Protein AF-A0A7X7BTP6-F1 (afdb_monomer)

Sequence (224 aa):
MTDIVNLGSGKVLVYRELGADALAEHAFNLFLYQGRHALGAKLIYEALRQDPYHVLALRCLADLLEQKGTEIFSAIVLEYARMYATIVEESELDALEEILFISKWSWGFARHASGKTELSMADFADRSQFITDHERYQTFLDEIFTRTESLETGFQAAHRVCGLMAQFVEHKEGIDAASQFEAIFNPQNFVMSDAHEAWLDSYDPVLDELMLKRVADDVSQLKS

Foldseek 3Di:
DDPPPCPPPPDFQFLLNDALVLLLVLLVLCCVPVNQDLSSLLSLLVSCVRPVQPLSSLQSLLSNQLDPPRNLLSLLSLVSNLVSVVVPDPVSNVVSVLVNLVSQVVVPQKDFQVRDPDDDPVSSVDCVRIDGNVVVVVVSNVVQCVLQVDSVLSNQLSSVVSCVSNVQKDFDPPQDPVCVSVCSSPPVRIDGDPVSVVRSRDHDCVSVVSVVVVVVVVVVVVVD

Mean predicted aligned error: 6.01 Å

Structure (mmCIF, N/CA/C/O backbone):
data_AF-A0A7X7BTP6-F1
#
_entry.id   AF-A0A7X7BTP6-F1
#
loop_
_atom_site.group_PDB
_atom_site.id
_atom_site.type_symbol
_atom_site.label_atom_id
_atom_site.label_alt_id
_atom_site.label_comp_id
_atom_site.label_asym_id
_atom_site.label_entity_id
_atom_site.label_seq_id
_atom_site.pdbx_PDB_ins_code
_atom_site.Cartn_x
_atom_site.Cartn_y
_atom_site.Cartn_z
_atom_site.occupancy
_atom_site.B_iso_or_equiv
_atom_site.auth_seq_id
_atom_site.auth_comp_id
_atom_site.auth_asym_id
_atom_site.auth_atom_id
_atom_site.pdbx_PDB_model_num
ATOM 1 N N . MET A 1 1 ? -16.511 -13.298 -17.767 1.00 30.97 1 MET A N 1
ATOM 2 C CA . MET A 1 1 ? -15.915 -14.354 -18.611 1.00 30.97 1 MET A CA 1
ATOM 3 C C . MET A 1 1 ? -14.431 -14.230 -18.382 1.00 30.97 1 MET A C 1
ATOM 5 O O . MET A 1 1 ? -13.844 -13.262 -18.830 1.00 30.97 1 MET A O 1
ATOM 9 N N . THR A 1 2 ? -13.915 -15.089 -17.517 1.00 31.72 2 THR A N 1
ATOM 10 C CA . THR A 1 2 ? -12.555 -15.034 -16.990 1.00 31.72 2 THR A CA 1
ATOM 11 C C . THR A 1 2 ? -11.618 -15.502 -18.090 1.00 31.72 2 THR A C 1
ATOM 13 O O . THR A 1 2 ? -11.727 -16.651 -18.524 1.00 31.72 2 THR A O 1
ATOM 16 N N . ASP A 1 3 ? -10.749 -14.620 -18.572 1.00 30.16 3 ASP A N 1
ATOM 17 C CA . ASP A 1 3 ? -9.634 -15.032 -19.412 1.00 30.16 3 ASP A CA 1
ATOM 18 C C . ASP A 1 3 ? -8.710 -15.878 -18.541 1.00 30.16 3 ASP A C 1
ATOM 20 O O . ASP A 1 3 ? -7.906 -15.392 -17.752 1.00 30.16 3 ASP A O 1
ATOM 24 N N . ILE A 1 4 ? -8.909 -17.191 -18.637 1.00 38.44 4 ILE A N 1
ATOM 25 C CA . ILE A 1 4 ? -7.995 -18.192 -18.116 1.00 38.44 4 ILE A CA 1
ATOM 26 C C . ILE A 1 4 ? -6.646 -17.881 -18.751 1.00 38.44 4 ILE A C 1
ATOM 28 O O . ILE A 1 4 ? -6.486 -18.001 -19.969 1.00 38.44 4 ILE A O 1
ATOM 32 N N . VAL A 1 5 ? -5.706 -17.457 -17.906 1.00 43.84 5 VAL A N 1
ATOM 33 C CA . VAL A 1 5 ? -4.299 -17.239 -18.232 1.00 43.84 5 VAL A CA 1
ATOM 34 C C . VAL A 1 5 ? -3.848 -18.337 -19.188 1.00 43.84 5 VAL A C 1
ATOM 36 O O . VAL A 1 5 ? -3.990 -19.532 -18.918 1.00 43.84 5 VAL A O 1
ATOM 39 N N . ASN A 1 6 ? -3.387 -17.904 -20.357 1.00 42.25 6 ASN A N 1
ATOM 40 C CA . ASN A 1 6 ? -3.065 -18.725 -21.512 1.00 42.25 6 ASN A CA 1
ATOM 41 C C . ASN A 1 6 ? -1.836 -19.613 -21.239 1.00 42.25 6 ASN A C 1
ATOM 43 O O . ASN A 1 6 ? -0.759 -19.402 -21.794 1.00 42.25 6 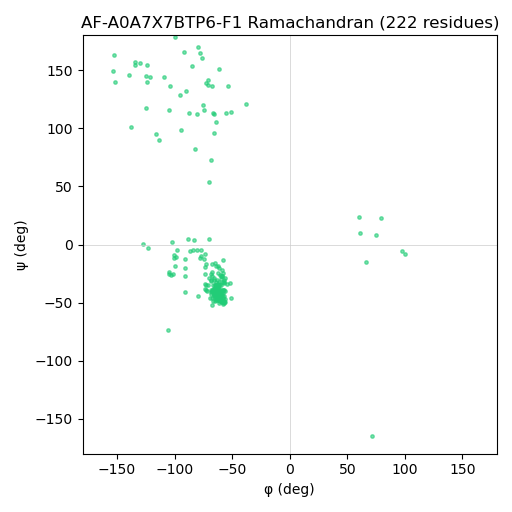ASN A O 1
ATOM 47 N N . LEU A 1 7 ? -2.010 -20.649 -20.416 1.00 43.75 7 LEU A N 1
ATOM 48 C CA . LEU A 1 7 ? -1.007 -21.673 -20.104 1.00 43.75 7 LEU A CA 1
ATOM 49 C C . LEU A 1 7 ? -0.719 -22.610 -21.300 1.00 43.75 7 LEU A C 1
ATOM 51 O O . LEU A 1 7 ? 0.027 -23.576 -21.167 1.00 43.75 7 LEU A O 1
ATOM 55 N N . GLY A 1 8 ? -1.304 -22.352 -22.477 1.00 40.69 8 GLY A N 1
ATOM 56 C CA . GLY A 1 8 ? -1.188 -23.202 -23.664 1.00 40.69 8 GLY A CA 1
ATOM 57 C C . GLY A 1 8 ? -0.188 -22.737 -24.726 1.00 40.69 8 GLY A C 1
ATOM 58 O O . GLY A 1 8 ? 0.056 -23.484 -25.671 1.00 40.69 8 GLY A O 1
ATOM 59 N N . SER A 1 9 ? 0.385 -21.531 -24.622 1.00 43.22 9 SER A N 1
ATOM 60 C CA . SER A 1 9 ? 1.171 -20.952 -25.730 1.00 43.22 9 SER A CA 1
ATOM 61 C C . SER A 1 9 ? 2.693 -21.062 -25.594 1.00 43.22 9 SER A C 1
ATOM 63 O O . SER A 1 9 ? 3.402 -20.791 -26.562 1.00 43.22 9 SER A O 1
ATOM 65 N N . GLY A 1 10 ? 3.223 -21.438 -24.423 1.00 49.28 10 GLY A N 1
ATOM 66 C CA . GLY A 1 10 ? 4.673 -21.435 -24.175 1.00 49.28 10 GLY A CA 1
ATOM 67 C C . GLY A 1 10 ? 5.327 -20.049 -24.300 1.00 49.28 10 GLY A C 1
ATOM 68 O O . GLY A 1 10 ? 6.554 -19.955 -24.305 1.00 49.28 10 GLY A O 1
ATOM 69 N N . LYS A 1 11 ? 4.531 -18.977 -24.419 1.00 52.34 11 LYS A N 1
ATOM 70 C CA . LYS A 1 11 ? 5.014 -17.601 -24.439 1.00 52.34 11 LYS A CA 1
ATOM 71 C C . LYS A 1 11 ? 5.099 -17.104 -22.999 1.00 52.34 11 LYS A C 1
ATOM 73 O O . LYS A 1 11 ? 4.081 -16.955 -22.333 1.00 52.34 11 LYS A O 1
ATOM 78 N N . VAL A 1 12 ? 6.322 -16.857 -22.547 1.00 63.56 12 VAL A N 1
ATOM 79 C CA . VAL A 1 12 ? 6.592 -16.127 -21.308 1.00 63.56 12 VAL A CA 1
ATOM 80 C C . VAL A 1 12 ? 6.107 -14.692 -21.514 1.00 63.56 12 VAL A C 1
ATOM 82 O O . VAL A 1 12 ? 6.646 -13.989 -22.371 1.00 63.56 12 VAL A O 1
ATOM 85 N N . LEU A 1 13 ? 5.059 -14.289 -20.792 1.00 71.56 13 LEU A N 1
ATOM 86 C CA . LEU A 1 13 ? 4.601 -12.902 -20.787 1.00 71.56 13 LEU A CA 1
ATOM 87 C C . LEU A 1 13 ? 5.577 -12.090 -19.936 1.00 71.56 13 LEU A C 1
ATOM 89 O O . LEU A 1 13 ? 5.773 -12.381 -18.759 1.00 71.56 13 LEU A O 1
ATOM 93 N N . VAL A 1 14 ? 6.213 -11.092 -20.543 1.00 88.06 14 VAL A N 1
ATOM 94 C CA . VAL A 1 14 ? 7.028 -10.122 -19.799 1.00 88.06 14 VAL A CA 1
ATOM 95 C C . VAL A 1 14 ? 6.121 -9.133 -19.072 1.00 88.06 14 VAL A C 1
ATOM 97 O O . VAL A 1 14 ? 4.961 -8.958 -19.448 1.00 88.06 14 VAL A O 1
ATOM 100 N N . TYR A 1 15 ? 6.642 -8.448 -18.056 1.00 90.75 15 TYR A N 1
ATOM 101 C CA . TYR A 1 15 ? 5.850 -7.533 -17.224 1.00 90.75 15 TYR A CA 1
ATOM 102 C C . TYR A 1 15 ? 5.101 -6.456 -18.011 1.00 90.75 15 TYR A C 1
ATOM 104 O O . TYR A 1 15 ? 3.978 -6.111 -17.655 1.00 90.75 15 TYR A O 1
ATOM 112 N N . ARG A 1 16 ? 5.678 -5.965 -19.113 1.00 93.75 16 ARG A N 1
ATOM 113 C CA . ARG A 1 16 ? 5.046 -4.988 -20.012 1.00 93.75 16 ARG A CA 1
ATOM 114 C C . ARG A 1 16 ? 3.725 -5.474 -20.615 1.00 93.75 16 ARG A C 1
ATOM 116 O O . ARG A 1 16 ? 2.895 -4.654 -20.992 1.00 93.75 16 ARG A O 1
ATOM 123 N N . GLU A 1 17 ? 3.549 -6.784 -20.761 1.00 90.81 17 GLU A N 1
ATOM 124 C CA . GLU A 1 17 ? 2.355 -7.385 -21.365 1.00 90.81 17 GLU A CA 1
ATOM 125 C C . GLU A 1 17 ? 1.229 -7.615 -20.339 1.00 90.81 17 GLU A C 1
ATOM 127 O O . GLU A 1 17 ? 0.127 -8.001 -20.728 1.00 90.81 17 GLU A O 1
ATOM 132 N N . LEU A 1 18 ? 1.481 -7.369 -19.047 1.00 92.88 18 LEU A N 1
ATOM 133 C CA . LEU A 1 18 ? 0.501 -7.529 -17.975 1.00 92.88 18 LEU A CA 1
ATOM 134 C C . LEU A 1 18 ? -0.280 -6.228 -17.738 1.00 92.88 18 LEU A C 1
ATOM 136 O O . LEU A 1 18 ? 0.301 -5.148 -17.604 1.00 92.88 18 LEU A O 1
ATOM 140 N N . GLY A 1 19 ? -1.607 -6.353 -17.659 1.00 95.12 19 GLY A N 1
ATOM 141 C CA . GLY A 1 19 ? -2.497 -5.272 -17.229 1.00 95.12 19 GLY A CA 1
ATOM 142 C C . GLY A 1 19 ? -2.536 -5.109 -15.705 1.00 95.12 19 GLY A C 1
ATOM 143 O O . GLY A 1 19 ? -2.053 -5.977 -14.972 1.00 95.12 19 GLY A O 1
ATOM 144 N N . ALA A 1 20 ? -3.153 -4.020 -15.236 1.00 95.50 20 ALA A N 1
ATOM 145 C CA . ALA A 1 20 ? -3.284 -3.685 -13.815 1.00 95.50 20 ALA A CA 1
ATOM 146 C C . ALA A 1 20 ? -3.833 -4.844 -12.962 1.00 95.50 20 ALA A C 1
ATOM 148 O O . ALA A 1 20 ? -3.226 -5.169 -11.942 1.00 95.50 20 ALA A O 1
ATOM 149 N N . ASP A 1 21 ? -4.889 -5.521 -13.421 1.00 94.75 21 ASP A N 1
ATOM 150 C CA . ASP A 1 21 ? -5.510 -6.655 -12.725 1.00 94.75 21 ASP A CA 1
ATOM 151 C C . ASP A 1 21 ? -4.515 -7.792 -12.472 1.00 94.75 21 ASP A C 1
ATOM 153 O O . ASP A 1 21 ? -4.332 -8.229 -11.335 1.00 94.75 21 ASP A O 1
ATOM 157 N N . ALA A 1 22 ? -3.810 -8.230 -13.520 1.00 94.06 22 ALA A N 1
ATOM 158 C CA . ALA A 1 22 ? -2.833 -9.312 -13.422 1.00 94.06 22 ALA A CA 1
ATOM 159 C C . ALA A 1 22 ? -1.658 -8.920 -12.514 1.00 94.06 22 ALA A C 1
ATOM 161 O O . ALA A 1 22 ? -1.213 -9.708 -11.681 1.00 94.06 22 ALA A O 1
ATOM 162 N N . LEU A 1 23 ? -1.170 -7.682 -12.631 1.00 96.94 23 LEU A N 1
ATOM 163 C CA . LEU A 1 23 ? -0.103 -7.163 -11.774 1.00 96.94 23 LEU A CA 1
ATOM 164 C C . LEU A 1 23 ? -0.530 -7.125 -10.298 1.00 96.94 23 LEU A C 1
ATOM 166 O O . LEU A 1 23 ? 0.238 -7.540 -9.426 1.00 96.94 23 LEU A O 1
ATOM 170 N N . ALA A 1 24 ? -1.749 -6.665 -10.014 1.00 96.44 24 ALA A N 1
ATOM 171 C CA . ALA A 1 24 ? -2.308 -6.605 -8.669 1.00 96.44 24 ALA A CA 1
ATOM 172 C C . ALA A 1 24 ? -2.515 -8.004 -8.072 1.00 96.44 24 ALA A C 1
ATOM 174 O O . ALA A 1 24 ? -2.164 -8.237 -6.915 1.00 96.44 24 ALA A O 1
ATOM 175 N N . GLU A 1 25 ? -3.025 -8.951 -8.858 1.00 95.06 25 GLU A N 1
ATOM 176 C CA . GLU A 1 25 ? -3.220 -10.338 -8.435 1.00 95.06 25 GLU A CA 1
ATOM 177 C C . GLU A 1 25 ? -1.883 -11.028 -8.127 1.00 95.06 25 GLU A C 1
ATOM 179 O O . GLU A 1 25 ? -1.726 -11.664 -7.079 1.00 95.06 25 GLU A O 1
ATOM 184 N N . HIS A 1 26 ? -0.871 -10.837 -8.976 1.00 95.06 26 HIS A N 1
ATOM 185 C CA . HIS A 1 26 ? 0.478 -11.334 -8.714 1.00 95.06 26 HIS A CA 1
ATOM 186 C C . HIS A 1 26 ? 1.092 -10.717 -7.451 1.00 95.06 26 HIS A C 1
ATOM 188 O O . HIS A 1 26 ? 1.697 -11.437 -6.651 1.00 95.06 26 HIS A O 1
ATOM 194 N N . ALA A 1 27 ? 0.923 -9.408 -7.233 1.00 96.19 27 ALA A N 1
ATOM 195 C CA . ALA A 1 27 ? 1.383 -8.749 -6.012 1.00 96.19 27 ALA A CA 1
ATOM 196 C C . ALA A 1 27 ? 0.697 -9.319 -4.763 1.00 96.19 27 ALA A C 1
ATOM 198 O O . ALA A 1 27 ? 1.361 -9.611 -3.764 1.00 96.19 27 ALA A O 1
ATOM 199 N N . PHE A 1 28 ? -0.617 -9.528 -4.838 1.00 94.88 28 PHE A N 1
ATOM 200 C CA . PHE A 1 28 ? -1.399 -10.107 -3.756 1.00 94.88 28 PHE A CA 1
ATOM 201 C C . PHE A 1 28 ? -0.931 -11.525 -3.414 1.00 94.88 28 PHE A C 1
ATOM 203 O O . PHE A 1 28 ? -0.669 -11.829 -2.250 1.00 94.88 28 PHE A O 1
ATOM 210 N N . ASN A 1 29 ? -0.743 -12.378 -4.422 1.00 94.19 29 ASN A N 1
ATOM 211 C CA . ASN A 1 29 ? -0.284 -13.752 -4.226 1.00 94.19 29 ASN A CA 1
ATOM 212 C C . ASN A 1 29 ? 1.142 -13.822 -3.665 1.00 94.19 29 ASN A C 1
ATOM 214 O O . ASN A 1 29 ? 1.417 -14.650 -2.793 1.00 94.19 29 ASN A O 1
ATOM 218 N N . LEU A 1 30 ? 2.039 -12.926 -4.086 1.00 94.19 30 LEU A N 1
ATOM 219 C CA . LEU A 1 30 ? 3.355 -12.789 -3.457 1.00 94.19 30 LEU A CA 1
ATOM 220 C C . LEU A 1 30 ? 3.233 -12.499 -1.964 1.00 94.19 30 LEU A C 1
ATOM 222 O O . LEU A 1 30 ? 3.859 -13.186 -1.160 1.00 94.19 30 LEU A O 1
ATOM 226 N N . PHE A 1 31 ? 2.409 -11.527 -1.577 1.00 92.62 31 PHE A N 1
ATOM 227 C CA . PHE A 1 31 ? 2.254 -11.171 -0.167 1.00 92.62 31 PHE A CA 1
ATOM 228 C C . PHE A 1 31 ? 1.598 -12.282 0.643 1.00 92.62 31 PHE A C 1
ATOM 230 O O . PHE A 1 31 ? 2.045 -12.568 1.754 1.00 92.62 31 PHE A O 1
ATOM 237 N N . LEU A 1 32 ? 0.605 -12.958 0.068 1.00 91.88 32 LEU A N 1
ATOM 238 C CA . LEU A 1 32 ? -0.078 -14.076 0.703 1.00 91.88 32 LEU A CA 1
ATOM 239 C C . LEU A 1 32 ? 0.877 -15.237 1.018 1.00 91.88 32 LEU A C 1
ATOM 241 O O . LEU A 1 32 ? 0.806 -15.814 2.101 1.00 91.88 32 LEU A O 1
ATOM 245 N N . TYR A 1 33 ? 1.760 -15.594 0.082 1.00 92.62 33 TYR A N 1
ATOM 246 C CA . TYR A 1 33 ? 2.574 -16.809 0.196 1.00 92.62 33 TYR A CA 1
ATOM 247 C C . TYR A 1 33 ? 4.014 -16.584 0.642 1.00 92.62 33 TYR A C 1
ATOM 249 O O . TYR A 1 33 ? 4.630 -17.509 1.172 1.00 92.62 33 TYR A O 1
ATOM 257 N N . GLN A 1 34 ? 4.567 -15.401 0.402 1.00 90.31 34 GLN A N 1
ATOM 258 C CA . GLN A 1 34 ? 5.969 -15.082 0.672 1.00 90.31 34 GLN A CA 1
ATOM 259 C C . GLN A 1 34 ? 6.132 -13.874 1.601 1.00 90.31 34 GLN A C 1
ATOM 261 O O . GLN A 1 34 ? 7.252 -13.552 1.997 1.00 90.31 34 GLN A O 1
ATOM 266 N N . GLY A 1 35 ? 5.033 -13.228 1.998 1.00 87.00 35 GLY A N 1
ATOM 267 C CA . GLY A 1 35 ? 5.073 -11.994 2.771 1.00 87.00 35 GLY A CA 1
ATOM 268 C C . GLY A 1 35 ? 5.550 -10.804 1.936 1.00 87.00 35 GLY A C 1
ATOM 269 O O . GLY A 1 35 ? 5.577 -10.834 0.705 1.00 87.00 35 GLY A O 1
ATOM 270 N N . ARG A 1 36 ? 5.918 -9.713 2.614 1.00 81.50 36 ARG A N 1
ATOM 271 C CA . ARG A 1 36 ? 6.310 -8.466 1.944 1.00 81.50 36 ARG A CA 1
ATOM 272 C C . ARG A 1 36 ? 7.608 -8.668 1.168 1.00 81.50 36 ARG A C 1
ATOM 274 O O . ARG A 1 36 ? 8.667 -8.874 1.754 1.00 81.50 36 ARG A O 1
ATOM 281 N N . HIS A 1 37 ? 7.506 -8.584 -0.153 1.00 83.00 37 HIS A N 1
ATOM 282 C CA . HIS A 1 37 ? 8.584 -8.892 -1.085 1.00 83.00 37 HIS A CA 1
ATOM 283 C C . HIS A 1 37 ? 8.906 -7.681 -1.971 1.00 83.00 37 HIS A C 1
ATOM 285 O O . HIS A 1 37 ? 7.999 -6.965 -2.397 1.00 83.00 37 HIS A O 1
ATOM 291 N N . ALA A 1 38 ? 10.184 -7.470 -2.305 1.00 88.44 38 ALA A N 1
ATOM 292 C CA . ALA A 1 38 ? 10.611 -6.347 -3.151 1.00 88.44 38 ALA A CA 1
ATOM 293 C C . ALA A 1 38 ? 9.959 -6.379 -4.548 1.00 88.44 38 ALA A C 1
ATOM 295 O O . ALA A 1 38 ? 9.600 -5.339 -5.094 1.00 88.44 38 ALA A O 1
ATOM 296 N N . LEU A 1 39 ? 9.740 -7.579 -5.101 1.00 93.38 39 LEU A N 1
ATOM 297 C CA . LEU A 1 39 ? 8.986 -7.758 -6.350 1.00 93.38 39 LEU A CA 1
ATOM 298 C C . LEU A 1 39 ? 7.527 -7.290 -6.226 1.00 93.38 39 LEU A C 1
ATOM 300 O O . LEU A 1 39 ? 6.990 -6.729 -7.174 1.00 93.38 39 LEU A O 1
ATOM 304 N N . GLY A 1 40 ? 6.909 -7.454 -5.052 1.00 95.25 40 GLY A N 1
ATOM 305 C CA . GLY A 1 40 ? 5.554 -6.966 -4.807 1.00 95.25 40 GLY A CA 1
ATOM 306 C C . GLY A 1 40 ? 5.467 -5.447 -4.937 1.00 95.25 40 GLY A C 1
ATOM 307 O O . GLY A 1 40 ? 4.560 -4.956 -5.593 1.00 95.25 40 GLY A O 1
ATOM 308 N N . ALA A 1 41 ? 6.455 -4.697 -4.430 1.00 96.38 41 ALA A N 1
ATOM 309 C CA . ALA A 1 41 ? 6.500 -3.242 -4.613 1.00 96.38 41 ALA A CA 1
ATOM 310 C C . ALA A 1 41 ? 6.550 -2.838 -6.098 1.00 96.38 41 ALA A C 1
ATOM 312 O O . ALA A 1 41 ? 5.864 -1.905 -6.503 1.00 96.38 41 ALA A O 1
ATOM 313 N N . LYS A 1 42 ? 7.308 -3.567 -6.928 1.00 97.69 42 LYS A N 1
ATOM 314 C CA . LYS A 1 42 ? 7.386 -3.320 -8.378 1.00 97.69 42 LYS A CA 1
ATOM 315 C C . LYS A 1 42 ? 6.043 -3.537 -9.075 1.00 97.69 42 LYS A C 1
ATOM 317 O O . LYS A 1 42 ? 5.600 -2.681 -9.835 1.00 97.69 42 LYS A O 1
ATOM 322 N N . LEU A 1 43 ? 5.389 -4.657 -8.772 1.00 97.94 43 LEU A N 1
ATOM 323 C CA . LEU A 1 43 ? 4.078 -5.011 -9.319 1.00 97.94 43 LEU A CA 1
ATOM 324 C C . LEU A 1 43 ? 2.992 -4.016 -8.892 1.00 97.94 43 LEU A C 1
ATOM 326 O O . LEU A 1 43 ? 2.245 -3.538 -9.736 1.00 97.94 43 LEU A O 1
ATOM 330 N N . ILE A 1 44 ? 2.950 -3.656 -7.604 1.00 98.38 44 ILE A N 1
ATOM 331 C CA . ILE A 1 44 ? 2.014 -2.663 -7.052 1.00 98.38 44 ILE A CA 1
ATOM 332 C C . ILE A 1 44 ? 2.213 -1.305 -7.723 1.00 98.38 44 ILE A C 1
ATOM 334 O O . ILE A 1 44 ? 1.241 -0.679 -8.146 1.00 98.38 44 ILE A O 1
ATOM 338 N N . TYR A 1 45 ? 3.466 -0.847 -7.825 1.00 98.31 45 TYR A N 1
ATOM 339 C CA . TYR A 1 45 ? 3.778 0.436 -8.443 1.00 98.31 45 TYR A CA 1
ATOM 340 C C . TYR A 1 45 ? 3.270 0.490 -9.883 1.00 98.31 45 TYR A C 1
ATOM 342 O O . TYR A 1 45 ? 2.604 1.456 -10.253 1.00 98.31 45 TYR A O 1
ATOM 350 N N . GLU A 1 46 ? 3.564 -0.543 -10.676 1.00 98.25 46 GLU A N 1
ATOM 351 C CA . GLU A 1 46 ? 3.169 -0.597 -12.081 1.00 98.25 46 GLU A CA 1
ATOM 352 C C . GLU A 1 46 ? 1.651 -0.743 -12.248 1.00 98.25 46 GLU A C 1
ATOM 354 O O . GLU A 1 46 ? 1.075 -0.031 -13.068 1.00 98.25 46 GLU A O 1
ATOM 359 N N . ALA A 1 47 ? 0.985 -1.566 -11.429 1.00 98.31 47 ALA A N 1
ATOM 360 C CA . ALA A 1 47 ? -0.473 -1.694 -11.438 1.00 98.31 47 ALA A CA 1
ATOM 361 C C . ALA A 1 47 ? -1.155 -0.337 -11.211 1.00 98.31 47 ALA A C 1
ATOM 363 O O . ALA A 1 47 ? -1.986 0.082 -12.011 1.00 98.31 47 ALA A O 1
ATOM 364 N N . LEU A 1 48 ? -0.730 0.397 -10.177 1.00 98.31 48 LEU A N 1
ATOM 365 C CA . LEU A 1 48 ? -1.291 1.707 -9.826 1.00 98.31 48 LEU A CA 1
ATOM 366 C C . LEU A 1 48 ? -0.872 2.834 -10.778 1.00 98.31 48 LEU A C 1
ATOM 368 O O . LEU A 1 48 ? -1.520 3.877 -10.831 1.00 98.31 48 LEU A O 1
ATOM 372 N N . ARG A 1 49 ? 0.208 2.644 -11.545 1.00 97.31 49 ARG A N 1
ATOM 373 C CA . ARG A 1 49 ? 0.581 3.549 -12.640 1.00 97.31 49 ARG A CA 1
ATOM 374 C C . ARG A 1 49 ? -0.358 3.382 -13.839 1.00 97.31 49 ARG A C 1
ATOM 376 O O . ARG A 1 49 ? -0.611 4.362 -14.536 1.00 97.31 49 ARG A O 1
ATOM 383 N N . GLN A 1 50 ? -0.831 2.160 -14.094 1.00 97.44 50 GLN A N 1
ATOM 384 C CA . GLN A 1 50 ? -1.781 1.851 -15.166 1.00 97.44 50 GLN A CA 1
ATOM 385 C C . GLN A 1 50 ? -3.222 2.203 -14.778 1.00 97.44 50 GLN A C 1
ATOM 387 O O . GLN A 1 50 ? -3.929 2.815 -15.576 1.00 97.44 50 GLN A O 1
ATOM 392 N N . ASP A 1 51 ? -3.628 1.861 -13.556 1.00 96.31 51 ASP A N 1
ATOM 393 C CA . ASP A 1 51 ? -4.930 2.197 -12.983 1.00 96.31 51 ASP A CA 1
ATOM 394 C C . ASP A 1 51 ? -4.782 2.648 -11.514 1.00 96.31 51 ASP A C 1
ATOM 396 O O . ASP A 1 51 ? -4.661 1.815 -10.610 1.00 96.31 51 ASP A O 1
ATOM 400 N N . PRO A 1 52 ? -4.817 3.967 -11.249 1.00 95.75 52 PRO A N 1
ATOM 401 C CA . PRO A 1 52 ? -4.699 4.522 -9.900 1.00 95.75 52 PRO A CA 1
ATOM 402 C C . PRO A 1 52 ? -5.813 4.106 -8.936 1.00 95.75 52 PRO A C 1
ATOM 404 O O . PRO A 1 52 ? -5.644 4.246 -7.726 1.00 95.75 52 PRO A O 1
ATOM 407 N N . TYR A 1 53 ? -6.945 3.620 -9.448 1.00 93.19 53 TYR A N 1
ATOM 408 C CA . TYR A 1 53 ? -8.126 3.281 -8.656 1.00 93.19 53 TYR A CA 1
ATOM 409 C C . TYR A 1 53 ? -8.267 1.775 -8.415 1.00 93.19 53 TYR A C 1
ATOM 411 O O . TYR A 1 53 ? -9.227 1.349 -7.774 1.00 93.19 53 TYR A O 1
ATOM 419 N N . HIS A 1 54 ? -7.311 0.968 -8.888 1.00 93.31 54 HIS A N 1
ATOM 420 C CA . HIS A 1 54 ? -7.387 -0.484 -8.813 1.00 93.31 54 HIS A CA 1
ATOM 421 C C . HIS A 1 54 ? -7.386 -0.981 -7.355 1.00 93.31 54 HIS A C 1
ATOM 423 O O . HIS A 1 54 ? -6.347 -1.022 -6.684 1.00 93.31 54 HIS A O 1
ATOM 429 N N . VAL A 1 55 ? -8.552 -1.413 -6.864 1.00 92.69 55 VAL A N 1
ATOM 430 C CA . VAL A 1 55 ? -8.818 -1.681 -5.439 1.00 92.69 55 VAL A CA 1
ATOM 431 C C . VAL A 1 55 ? -7.844 -2.689 -4.827 1.00 92.69 55 VAL A C 1
ATOM 433 O O . VAL A 1 55 ? -7.266 -2.427 -3.769 1.00 92.69 55 VAL A O 1
ATOM 436 N N . LEU A 1 56 ? -7.583 -3.814 -5.500 1.00 93.19 56 LEU A N 1
ATOM 437 C CA . LEU A 1 56 ? -6.644 -4.820 -4.990 1.00 93.19 56 LEU A CA 1
ATOM 438 C C . LEU A 1 56 ? -5.206 -4.287 -4.909 1.00 93.19 56 LEU A C 1
ATOM 440 O O . LEU A 1 56 ? -4.478 -4.615 -3.975 1.00 93.19 56 LEU A O 1
ATOM 444 N N . ALA A 1 57 ? -4.801 -3.428 -5.847 1.00 96.56 57 ALA A N 1
ATOM 445 C CA . ALA A 1 57 ? -3.452 -2.870 -5.862 1.00 96.56 57 ALA A CA 1
ATOM 446 C C . ALA A 1 57 ? -3.292 -1.820 -4.755 1.00 96.56 57 ALA A C 1
ATOM 448 O O . ALA A 1 57 ? -2.260 -1.789 -4.086 1.00 96.56 57 ALA A O 1
ATOM 449 N N . LEU A 1 58 ? -4.335 -1.018 -4.506 1.00 96.81 58 LEU A N 1
ATOM 450 C CA . LEU A 1 58 ? -4.396 -0.090 -3.376 1.00 96.81 58 LEU A CA 1
ATOM 451 C C . LEU A 1 58 ? -4.340 -0.836 -2.041 1.00 96.81 58 LEU A C 1
ATOM 453 O O . LEU A 1 58 ? -3.560 -0.470 -1.164 1.00 96.81 58 LEU A O 1
ATOM 457 N N . ARG A 1 59 ? -5.087 -1.934 -1.902 1.00 94.88 59 ARG A N 1
ATOM 458 C CA . ARG A 1 59 ? -4.985 -2.813 -0.733 1.00 94.88 59 ARG A CA 1
ATOM 459 C C . ARG A 1 59 ? -3.556 -3.326 -0.541 1.00 94.88 59 ARG A C 1
ATOM 461 O O . ARG A 1 59 ? -3.008 -3.199 0.549 1.00 94.88 59 ARG A O 1
ATOM 468 N N . CYS A 1 60 ? -2.931 -3.869 -1.586 1.00 96.44 60 CYS A N 1
ATOM 469 C CA . CYS A 1 60 ? -1.552 -4.349 -1.500 1.00 96.44 60 CYS A CA 1
ATOM 470 C C . CYS A 1 60 ? -0.563 -3.222 -1.165 1.00 96.44 60 CYS A C 1
ATOM 472 O O . CYS A 1 60 ? 0.393 -3.445 -0.424 1.00 96.44 60 CYS A O 1
ATOM 474 N N . LEU A 1 61 ? -0.781 -2.005 -1.669 1.00 97.69 61 LEU A N 1
ATOM 475 C CA . LEU A 1 61 ? 0.027 -0.843 -1.308 1.00 97.69 61 LEU A CA 1
ATOM 476 C C . LEU A 1 61 ? -0.103 -0.510 0.186 1.00 97.69 61 LEU A C 1
ATOM 478 O O . LEU A 1 61 ? 0.914 -0.273 0.837 1.00 97.69 61 LEU A O 1
ATOM 482 N N . ALA A 1 62 ? -1.317 -0.535 0.739 1.00 96.75 62 ALA A N 1
ATOM 483 C CA . ALA A 1 62 ? -1.528 -0.359 2.174 1.00 96.75 62 ALA A CA 1
ATOM 484 C C . ALA A 1 62 ? -0.781 -1.433 2.984 1.00 96.75 62 ALA A C 1
ATOM 486 O O . ALA A 1 62 ? 0.038 -1.099 3.841 1.00 96.75 62 ALA A O 1
ATOM 487 N N . ASP A 1 63 ? -0.938 -2.711 2.619 1.00 95.12 63 ASP A N 1
ATOM 488 C CA . ASP A 1 63 ? -0.236 -3.829 3.263 1.00 95.12 63 ASP A CA 1
ATOM 489 C C . ASP A 1 63 ? 1.295 -3.673 3.196 1.00 95.12 63 ASP A C 1
ATOM 491 O O . ASP A 1 63 ? 2.003 -3.964 4.164 1.00 95.12 63 ASP A O 1
ATOM 495 N N . LEU A 1 64 ? 1.844 -3.187 2.076 1.00 95.44 64 LEU A N 1
ATOM 496 C CA . LEU A 1 64 ? 3.278 -2.921 1.931 1.00 95.44 64 LEU A CA 1
ATOM 497 C C . LEU A 1 64 ? 3.748 -1.859 2.939 1.00 95.44 64 LEU A C 1
ATOM 499 O O . LEU A 1 64 ? 4.775 -2.061 3.602 1.00 95.44 64 LEU A O 1
ATOM 503 N N . LEU A 1 65 ? 2.976 -0.776 3.070 1.00 95.56 65 LEU A N 1
ATOM 504 C CA . LEU A 1 65 ? 3.266 0.421 3.867 1.00 95.56 65 LEU A CA 1
ATOM 505 C C . LEU A 1 65 ? 2.899 0.298 5.351 1.00 95.56 65 LEU A C 1
ATOM 507 O O . LEU A 1 65 ? 3.225 1.188 6.132 1.00 95.56 65 LEU A O 1
ATOM 511 N N . GLU A 1 66 ? 2.275 -0.801 5.765 1.00 91.94 66 GLU A N 1
ATOM 512 C CA . GLU A 1 66 ? 1.912 -1.118 7.151 1.00 91.94 66 GLU A CA 1
ATOM 513 C C . GLU A 1 66 ? 3.163 -1.429 8.017 1.00 91.94 66 GLU A C 1
ATOM 515 O O . GLU A 1 66 ? 3.322 -2.539 8.527 1.00 91.94 66 GLU A O 1
ATOM 520 N N . GLN A 1 67 ? 4.154 -0.536 8.061 1.00 86.50 67 GLN A N 1
ATOM 521 C CA . GLN A 1 67 ? 5.425 -0.673 8.789 1.00 86.50 67 GLN A CA 1
ATOM 522 C C . GLN A 1 67 ? 5.740 0.606 9.540 1.00 86.50 67 GLN A C 1
ATOM 524 O O . GLN A 1 67 ? 5.350 1.689 9.110 1.00 86.50 67 GLN A O 1
ATOM 529 N N . LYS A 1 68 ? 6.559 0.469 10.586 1.00 83.31 68 LYS A N 1
ATOM 530 C CA . LYS A 1 68 ? 7.056 1.593 11.376 1.00 83.31 68 LYS A CA 1
ATOM 531 C C . LYS A 1 68 ? 7.673 2.687 10.511 1.00 83.31 68 LYS A C 1
ATOM 533 O O . LYS A 1 68 ? 8.741 2.496 9.938 1.00 83.31 68 LYS A O 1
ATOM 538 N N . GLY A 1 69 ? 7.030 3.851 10.508 1.00 85.56 69 GLY A N 1
ATOM 539 C CA . GLY A 1 69 ? 7.447 5.045 9.777 1.00 85.56 69 GLY A CA 1
ATOM 540 C C . GLY A 1 69 ? 6.694 5.278 8.466 1.00 85.56 69 GLY A C 1
ATOM 541 O O . GLY A 1 69 ? 6.847 6.347 7.883 1.00 85.56 69 GLY A O 1
ATOM 542 N N . THR A 1 70 ? 5.872 4.329 8.011 1.00 91.62 70 THR A N 1
ATOM 543 C CA . THR A 1 70 ? 5.049 4.465 6.798 1.00 91.62 70 THR A CA 1
ATOM 544 C C . THR A 1 70 ? 3.569 4.162 7.028 1.00 91.62 70 THR A C 1
ATOM 546 O O . THR A 1 70 ? 2.789 4.290 6.085 1.00 91.62 70 THR A O 1
ATOM 549 N N . GLU A 1 71 ? 3.147 3.828 8.254 1.00 93.75 71 GLU A N 1
ATOM 550 C CA . GLU A 1 71 ? 1.754 3.457 8.560 1.00 93.75 71 GLU A CA 1
ATOM 551 C C . GLU A 1 71 ? 0.759 4.550 8.168 1.00 93.75 71 GLU A C 1
ATOM 553 O O . GLU A 1 71 ? -0.357 4.272 7.741 1.00 93.75 71 GLU A O 1
ATOM 558 N N . ILE A 1 72 ? 1.182 5.811 8.249 1.00 95.06 72 ILE A N 1
ATOM 559 C CA . ILE A 1 72 ? 0.349 6.943 7.855 1.00 95.06 72 ILE A CA 1
ATOM 560 C C . ILE A 1 72 ? 0.015 6.926 6.360 1.00 95.06 72 ILE A C 1
ATOM 562 O O . ILE A 1 72 ? -1.101 7.258 5.969 1.00 95.06 72 ILE A O 1
ATOM 566 N N . PHE A 1 73 ? 0.941 6.464 5.517 1.00 96.81 73 PHE A N 1
ATOM 567 C CA . PHE A 1 73 ? 0.679 6.280 4.096 1.00 96.81 73 PHE A CA 1
ATOM 568 C C . PHE A 1 73 ? -0.216 5.061 3.847 1.00 96.81 73 PHE A C 1
ATOM 570 O O . PHE A 1 73 ? -1.062 5.133 2.962 1.00 96.81 73 PHE A O 1
ATOM 577 N N . SER A 1 74 ? -0.102 3.988 4.646 1.00 97.00 74 SER A N 1
ATOM 578 C CA . SER A 1 74 ? -1.071 2.875 4.618 1.00 97.00 74 SER A CA 1
ATOM 579 C C . SER A 1 74 ? -2.491 3.383 4.894 1.00 97.00 74 SER A C 1
ATOM 581 O O . SER A 1 74 ? -3.404 3.150 4.102 1.00 97.00 74 SER A O 1
ATOM 583 N N . ALA A 1 75 ? -2.664 4.190 5.948 1.00 96.88 75 ALA A N 1
ATOM 584 C CA . ALA A 1 75 ? -3.948 4.789 6.303 1.00 96.88 75 ALA A CA 1
ATOM 585 C C . ALA A 1 75 ? -4.530 5.648 5.168 1.00 96.88 75 ALA A C 1
ATOM 587 O O . ALA A 1 75 ? -5.693 5.486 4.805 1.00 96.88 75 ALA A O 1
ATOM 588 N N . ILE A 1 76 ? -3.710 6.519 4.573 1.00 97.25 76 ILE A N 1
ATOM 589 C CA . ILE A 1 76 ? -4.096 7.362 3.434 1.00 97.25 76 ILE A CA 1
ATOM 590 C C . ILE A 1 76 ? -4.539 6.518 2.235 1.00 97.25 76 ILE A C 1
ATOM 592 O O . ILE A 1 76 ? -5.548 6.827 1.609 1.00 97.25 76 ILE A O 1
ATOM 596 N N . VAL A 1 77 ? -3.821 5.439 1.924 1.00 97.62 77 VAL A N 1
ATOM 597 C CA . VAL A 1 77 ? -4.155 4.554 0.801 1.00 97.62 77 VAL A CA 1
ATOM 598 C C . VAL A 1 77 ? -5.465 3.808 1.049 1.00 97.62 77 VAL A C 1
ATOM 600 O O . VAL A 1 77 ? -6.273 3.707 0.131 1.00 97.62 77 VAL A O 1
ATOM 603 N N . LEU A 1 78 ? -5.721 3.335 2.273 1.00 96.62 78 LEU A N 1
ATOM 604 C CA . LEU A 1 78 ? -6.987 2.680 2.620 1.00 96.62 78 LEU A CA 1
ATOM 605 C C . LEU A 1 78 ? -8.172 3.647 2.553 1.00 96.62 78 LEU A C 1
ATOM 607 O O . LEU A 1 78 ? -9.213 3.294 2.002 1.00 96.62 78 LEU A O 1
ATOM 611 N N . GLU A 1 79 ? -8.026 4.872 3.063 1.00 95.62 79 GLU A N 1
ATOM 612 C CA . GLU A 1 79 ? -9.083 5.885 2.955 1.00 95.62 79 GLU A CA 1
ATOM 613 C C . GLU A 1 79 ? -9.308 6.293 1.486 1.00 95.62 79 GLU A C 1
ATOM 615 O O . GLU A 1 79 ? -10.455 6.442 1.057 1.00 95.62 79 GLU A O 1
ATOM 620 N N . TYR A 1 80 ? -8.241 6.398 0.681 1.00 95.06 80 TYR A N 1
ATOM 621 C CA . TYR A 1 80 ? -8.338 6.640 -0.764 1.00 95.06 80 TYR A CA 1
ATOM 622 C C . TYR A 1 80 ? -9.091 5.503 -1.460 1.00 95.06 80 TYR A C 1
ATOM 624 O O . TYR A 1 80 ? -10.072 5.757 -2.154 1.00 95.06 80 TYR A O 1
ATOM 632 N N . ALA A 1 81 ? -8.705 4.249 -1.214 1.00 93.44 81 ALA A N 1
ATOM 633 C CA . ALA A 1 81 ? -9.356 3.073 -1.785 1.00 93.44 81 ALA A CA 1
ATOM 634 C C . ALA A 1 81 ? -10.847 3.015 -1.444 1.00 93.44 81 ALA A C 1
ATOM 636 O O . ALA A 1 81 ? -11.666 2.796 -2.331 1.00 93.44 81 ALA A O 1
ATOM 637 N N . ARG A 1 82 ? -11.219 3.281 -0.186 1.00 91.06 82 ARG A N 1
ATOM 638 C CA . ARG A 1 82 ? -12.624 3.305 0.247 1.00 91.06 82 ARG A CA 1
ATOM 639 C C . ARG A 1 82 ? -13.438 4.360 -0.484 1.00 91.06 82 ARG A C 1
ATOM 641 O O . ARG A 1 82 ? -14.566 4.079 -0.875 1.00 91.06 82 ARG A O 1
ATOM 648 N N . MET A 1 83 ? -12.876 5.551 -0.700 1.00 87.81 83 MET A N 1
ATOM 649 C CA . MET A 1 83 ? -13.566 6.615 -1.429 1.00 87.81 83 MET A CA 1
ATOM 650 C C . MET A 1 83 ? -13.979 6.159 -2.837 1.00 87.81 83 MET A C 1
ATOM 652 O O . MET A 1 83 ? -15.091 6.465 -3.258 1.00 87.81 83 MET A O 1
ATOM 656 N N . TYR A 1 84 ? -13.140 5.383 -3.530 1.00 77.94 84 TYR A N 1
ATOM 657 C CA . TYR A 1 84 ? -13.422 4.902 -4.890 1.00 77.94 84 TYR A CA 1
ATOM 658 C C . TYR A 1 84 ? -14.131 3.547 -4.946 1.00 77.94 84 TYR A C 1
ATOM 660 O O . TYR A 1 84 ? -14.907 3.324 -5.870 1.00 77.94 84 TYR A O 1
ATOM 668 N N . ALA A 1 85 ? -13.962 2.676 -3.948 1.00 73.50 85 ALA A N 1
ATOM 669 C CA . ALA A 1 85 ? -14.678 1.401 -3.863 1.00 73.50 85 ALA A CA 1
ATOM 670 C C . ALA A 1 85 ? -16.202 1.594 -3.807 1.00 73.50 85 ALA A C 1
ATOM 672 O O . ALA A 1 85 ? -16.946 0.766 -4.322 1.00 73.50 85 ALA A O 1
ATOM 673 N N . THR A 1 86 ? -16.674 2.739 -3.291 1.00 61.53 86 THR A N 1
ATOM 674 C CA . THR A 1 86 ? -18.098 3.131 -3.347 1.00 61.53 86 THR A CA 1
ATOM 675 C C . THR A 1 86 ? -18.673 3.226 -4.770 1.00 61.53 86 THR A C 1
ATOM 677 O O . THR A 1 86 ? -19.890 3.302 -4.930 1.00 61.53 86 THR A O 1
ATOM 680 N N . ILE A 1 87 ? -17.820 3.220 -5.800 1.00 67.25 87 ILE A N 1
ATOM 681 C CA . ILE A 1 87 ? -18.186 3.298 -7.219 1.00 67.25 87 ILE A CA 1
ATOM 682 C C . ILE A 1 87 ? -18.180 1.904 -7.883 1.00 67.25 87 ILE A C 1
ATOM 684 O O . ILE A 1 87 ? -18.796 1.744 -8.936 1.00 67.25 87 ILE A O 1
ATOM 688 N N . VAL A 1 88 ? -17.520 0.902 -7.285 1.00 62.31 88 VAL A N 1
ATOM 689 C CA . VAL A 1 88 ? -17.191 -0.383 -7.932 1.00 62.31 88 VAL A CA 1
ATOM 690 C C . VAL A 1 88 ? -18.091 -1.513 -7.420 1.00 62.31 88 VAL A C 1
ATOM 692 O O . VAL A 1 88 ? -19.013 -1.902 -8.135 1.00 62.31 88 VAL A O 1
ATOM 695 N N . GLU A 1 89 ? -17.895 -2.000 -6.186 1.00 75.69 89 GLU A N 1
ATOM 696 C CA . GLU A 1 89 ? -18.670 -3.110 -5.601 1.00 75.69 89 GLU A CA 1
ATOM 697 C C . GLU A 1 89 ? -18.760 -3.033 -4.058 1.00 75.69 89 GLU A C 1
ATOM 699 O O . GLU A 1 89 ? -17.781 -2.749 -3.367 1.00 75.69 89 GLU A O 1
ATOM 704 N N . GLU A 1 90 ? -19.934 -3.344 -3.488 1.00 79.50 90 GLU A N 1
ATOM 705 C CA . GLU A 1 90 ? -20.192 -3.289 -2.032 1.00 79.50 90 GLU A CA 1
ATOM 706 C C . GLU A 1 90 ? -19.306 -4.263 -1.233 1.00 79.50 90 GLU A C 1
ATOM 708 O O . GLU A 1 90 ? -18.770 -3.905 -0.187 1.00 79.50 90 GLU A O 1
ATOM 713 N N . SER A 1 91 ? -19.060 -5.467 -1.759 1.00 83.25 91 SER A N 1
ATOM 714 C CA . SER A 1 91 ? -18.206 -6.465 -1.101 1.00 83.25 91 SER A CA 1
ATOM 715 C C . SER A 1 91 ? -16.739 -6.045 -0.995 1.00 83.25 91 SER A C 1
ATOM 717 O O . SER A 1 91 ? -16.049 -6.440 -0.054 1.00 83.25 91 SER A O 1
ATOM 719 N N . GLU A 1 92 ? -16.242 -5.253 -1.947 1.00 82.62 92 GLU A N 1
ATOM 720 C CA . GLU A 1 92 ? -14.883 -4.712 -1.887 1.00 82.62 92 GLU A CA 1
ATOM 721 C C . GLU A 1 92 ? -14.775 -3.612 -0.831 1.00 82.62 92 GLU A C 1
ATOM 723 O O . GLU A 1 92 ? -13.791 -3.554 -0.089 1.00 82.62 92 GLU A O 1
ATOM 728 N N . LEU A 1 93 ? -15.811 -2.774 -0.722 1.00 85.19 93 LEU A N 1
ATOM 729 C CA . LEU A 1 93 ? -15.898 -1.759 0.320 1.00 85.19 93 LEU A CA 1
ATOM 730 C C . LEU A 1 93 ? -15.897 -2.399 1.714 1.00 85.19 93 LEU A C 1
ATOM 732 O O . LEU A 1 93 ? -15.093 -1.997 2.555 1.00 85.19 93 LEU A O 1
ATOM 736 N N . ASP A 1 94 ? -16.713 -3.431 1.940 1.00 87.69 94 ASP A N 1
ATOM 737 C CA . ASP A 1 94 ? -16.770 -4.155 3.218 1.00 87.69 94 ASP A CA 1
ATOM 738 C C . ASP A 1 94 ? -15.406 -4.739 3.616 1.00 87.69 94 ASP A C 1
ATOM 740 O O . ASP A 1 94 ? -14.985 -4.647 4.777 1.00 87.69 94 ASP A O 1
ATOM 744 N N . ALA A 1 95 ? -14.684 -5.311 2.647 1.00 88.06 95 ALA A N 1
ATOM 745 C CA . ALA A 1 95 ? -13.349 -5.858 2.864 1.00 88.06 95 ALA A CA 1
ATOM 746 C C . ALA A 1 95 ? -12.327 -4.765 3.223 1.00 88.06 95 ALA A C 1
ATOM 748 O O . ALA A 1 95 ? -11.529 -4.946 4.144 1.00 88.06 95 ALA A O 1
ATOM 749 N N . LEU A 1 96 ? -12.357 -3.617 2.539 1.00 91.19 96 LEU A N 1
ATOM 750 C CA . LEU A 1 96 ? -11.496 -2.475 2.861 1.00 91.19 96 LEU A CA 1
ATOM 751 C C . LEU A 1 96 ? -11.815 -1.882 4.236 1.00 91.19 96 LEU A C 1
ATOM 753 O O . LEU A 1 96 ? -10.903 -1.476 4.957 1.00 91.19 96 LEU A O 1
ATOM 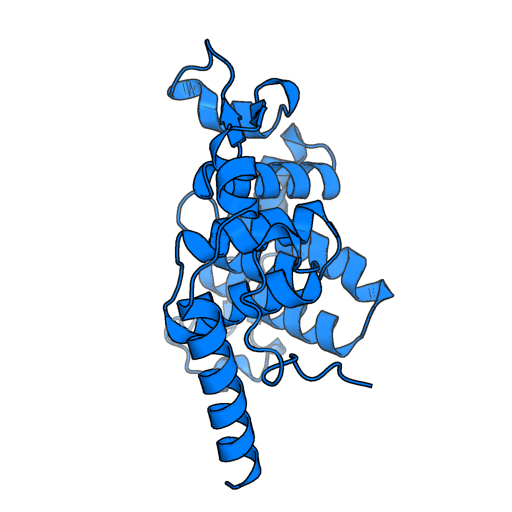757 N N . GLU A 1 97 ? -13.090 -1.842 4.622 1.00 91.19 97 GLU A N 1
ATOM 758 C CA . GLU A 1 97 ? -13.503 -1.389 5.948 1.00 91.19 97 GLU A CA 1
ATOM 75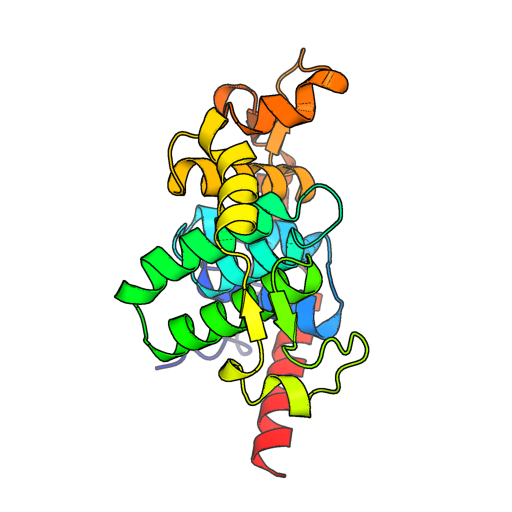9 C C . GLU A 1 97 ? -13.027 -2.320 7.059 1.00 91.19 97 GLU A C 1
ATOM 761 O O . GLU A 1 97 ? -12.594 -1.835 8.105 1.00 91.19 97 GLU A O 1
ATOM 766 N N . GLU A 1 98 ? -13.064 -3.636 6.835 1.00 91.88 98 GLU A N 1
ATOM 767 C CA . GLU A 1 98 ? -12.489 -4.614 7.765 1.00 91.88 98 GLU A CA 1
ATOM 768 C C . GLU A 1 98 ? -10.985 -4.386 7.936 1.00 91.88 98 GLU A C 1
ATOM 770 O O . GLU A 1 98 ? -10.503 -4.270 9.062 1.00 91.88 98 GLU A O 1
ATOM 775 N N . ILE A 1 99 ? -10.248 -4.247 6.831 1.00 93.19 99 ILE A N 1
ATOM 776 C CA . ILE A 1 99 ? -8.796 -4.021 6.866 1.00 93.19 99 ILE A CA 1
ATOM 777 C C . ILE A 1 99 ? -8.474 -2.728 7.614 1.00 93.19 99 ILE A C 1
ATOM 779 O O . ILE A 1 99 ? -7.665 -2.731 8.539 1.00 93.19 99 ILE A O 1
ATOM 783 N N . LEU A 1 100 ? -9.153 -1.632 7.278 1.00 94.12 100 LEU A N 1
ATOM 784 C CA . LEU A 1 100 ? -8.948 -0.344 7.932 1.00 94.12 100 LEU A CA 1
ATOM 785 C C . LEU A 1 100 ? -9.280 -0.385 9.427 1.00 94.12 100 LEU A C 1
ATOM 787 O O . LEU A 1 100 ? -8.604 0.263 10.228 1.00 94.12 100 LEU A O 1
ATOM 791 N N . PHE A 1 101 ? -10.311 -1.131 9.821 1.00 94.56 101 PHE A N 1
ATOM 792 C CA . PHE A 1 101 ? -10.636 -1.345 11.226 1.00 94.56 101 PHE A CA 1
ATOM 793 C C . PHE A 1 101 ? -9.519 -2.105 11.955 1.00 94.56 101 PHE A C 1
ATOM 795 O O . PHE A 1 101 ? -9.069 -1.653 13.013 1.00 94.56 101 PHE A O 1
ATOM 802 N N . ILE A 1 102 ? -9.022 -3.202 11.376 1.00 92.81 102 ILE A N 1
ATOM 803 C CA . ILE A 1 102 ? -7.910 -3.981 11.938 1.00 92.81 102 ILE A CA 1
ATOM 804 C C . ILE A 1 102 ? -6.649 -3.115 12.060 1.00 92.81 102 ILE A C 1
ATOM 806 O O . ILE A 1 102 ? -6.003 -3.139 13.109 1.00 92.81 102 ILE A O 1
ATOM 810 N N . SER A 1 103 ? -6.328 -2.298 11.053 1.00 94.44 103 SER A N 1
ATOM 811 C CA . SER A 1 103 ? -5.207 -1.350 11.110 1.00 94.44 103 SER A CA 1
ATOM 812 C C . SER A 1 103 ? -5.407 -0.287 12.195 1.00 94.44 103 SER A C 1
ATOM 814 O O . SER A 1 103 ? -4.517 -0.036 13.003 1.00 94.44 103 SER A O 1
ATOM 816 N N . LYS A 1 104 ? -6.607 0.297 12.323 1.00 94.38 104 LYS A N 1
ATOM 817 C CA . LYS A 1 104 ? -6.916 1.242 13.416 1.00 94.38 104 LYS A CA 1
ATOM 818 C C . LYS A 1 104 ? -6.719 0.603 14.788 1.00 94.38 104 LYS A C 1
ATOM 820 O O . LYS A 1 104 ? -6.213 1.260 15.698 1.00 94.38 104 LYS A O 1
ATOM 825 N N . TRP A 1 105 ? -7.088 -0.663 14.950 1.00 93.25 105 TRP A N 1
ATOM 826 C CA . TRP A 1 105 ? -6.816 -1.406 16.176 1.00 93.25 105 TRP A CA 1
ATOM 827 C C . TRP A 1 105 ? -5.314 -1.636 16.391 1.00 93.25 105 TRP A C 1
ATOM 829 O O . TRP A 1 105 ? -4.809 -1.318 17.470 1.00 93.25 105 TRP A O 1
ATOM 839 N N . SER A 1 106 ? -4.586 -2.109 15.375 1.00 91.25 106 SER A N 1
ATOM 840 C CA . SER A 1 106 ? -3.151 -2.413 15.474 1.00 91.25 106 SER A CA 1
ATOM 841 C C . SER A 1 106 ? -2.311 -1.169 15.799 1.00 91.25 106 SER A C 1
ATOM 843 O O . SER A 1 106 ? -1.371 -1.240 16.592 1.00 91.25 106 SER A O 1
ATOM 845 N N . TRP A 1 107 ? -2.697 -0.006 15.270 1.00 92.75 107 TRP A N 1
ATOM 846 C CA . TRP A 1 107 ? -2.066 1.290 15.536 1.00 92.75 107 TRP A CA 1
ATOM 847 C C . TRP A 1 107 ? -2.507 1.933 16.862 1.00 92.75 107 TRP A C 1
ATOM 849 O O . TRP A 1 107 ? -1.981 2.973 17.267 1.00 92.75 107 TRP A O 1
ATOM 859 N N . GLY A 1 108 ? -3.465 1.327 17.570 1.00 92.75 108 GLY A N 1
ATOM 860 C CA . GLY A 1 108 ? -3.946 1.800 18.868 1.00 92.75 108 GLY A CA 1
ATOM 861 C C . GLY A 1 108 ? -4.939 2.965 18.796 1.00 92.75 108 GLY A C 1
ATOM 862 O O . GLY A 1 108 ? -5.076 3.706 19.774 1.00 92.75 108 GLY A O 1
ATOM 863 N N . PHE A 1 109 ? -5.623 3.136 17.664 1.00 95.06 109 PHE A N 1
ATOM 864 C CA . PHE A 1 109 ? -6.765 4.042 17.499 1.00 95.06 109 PHE A CA 1
ATOM 865 C C . PHE A 1 109 ? -8.106 3.364 17.788 1.00 95.06 109 PHE A C 1
ATOM 867 O O . PHE A 1 109 ? -9.107 4.052 17.941 1.00 95.06 109 PHE A O 1
ATOM 874 N N . ALA A 1 110 ? -8.152 2.038 17.901 1.00 94.75 110 ALA A N 1
ATOM 875 C CA . ALA A 1 110 ? -9.327 1.311 18.367 1.00 94.75 110 ALA A CA 1
ATOM 876 C C . ALA A 1 110 ? -8.976 0.409 19.552 1.00 94.75 110 ALA A C 1
ATOM 878 O O . ALA A 1 110 ? -7.887 -0.158 19.630 1.00 94.75 110 ALA A O 1
ATOM 879 N N . ARG A 1 111 ? -9.912 0.270 20.494 1.00 94.88 111 ARG A N 1
ATOM 880 C CA . ARG A 1 111 ? -9.764 -0.595 21.673 1.00 94.88 111 ARG A CA 1
ATOM 881 C C . ARG A 1 111 ? -11.062 -1.319 21.988 1.00 94.88 111 ARG A C 1
ATOM 883 O O . ARG A 1 111 ? -12.138 -0.744 21.847 1.00 94.88 111 ARG A O 1
ATOM 890 N N . HIS A 1 112 ? -10.958 -2.548 22.478 1.00 95.19 112 HIS A N 1
ATOM 891 C CA . HIS A 1 112 ? -12.122 -3.293 22.944 1.00 95.19 112 HIS A CA 1
ATOM 892 C C . HIS A 1 112 ? -12.701 -2.644 24.214 1.00 95.19 112 HIS A C 1
ATOM 894 O O . HIS A 1 112 ? -11.959 -2.285 25.133 1.00 95.19 112 HIS A O 1
ATOM 900 N N . ALA A 1 113 ? -14.025 -2.510 24.295 1.00 93.31 113 ALA A N 1
ATOM 901 C CA . ALA A 1 113 ? -14.747 -1.816 25.363 1.00 93.31 113 ALA A CA 1
ATOM 902 C C . ALA A 1 113 ? -14.513 -2.437 26.747 1.00 93.31 113 ALA A C 1
ATOM 904 O O . ALA A 1 113 ? -14.559 -1.743 27.760 1.00 93.31 113 ALA A O 1
ATOM 905 N N . SER A 1 114 ? -14.191 -3.732 26.801 1.00 90.88 114 SER A N 1
ATOM 906 C CA . SER A 1 114 ? -13.830 -4.407 28.052 1.00 90.88 114 SER A CA 1
ATOM 907 C C . SER A 1 114 ? -12.437 -4.040 28.587 1.00 90.88 114 SER A C 1
ATOM 909 O O . SER A 1 114 ? -12.068 -4.515 29.658 1.00 90.88 114 SER A O 1
ATOM 911 N N . GLY A 1 115 ? -11.617 -3.306 27.825 1.00 89.00 115 GLY A N 1
ATOM 912 C CA . GLY A 1 115 ? -10.232 -2.968 28.176 1.00 89.00 115 GLY A CA 1
ATOM 913 C C . GLY A 1 115 ? -9.219 -4.110 28.027 1.00 89.00 115 GLY A C 1
ATOM 914 O O . GLY A 1 115 ? -8.073 -3.960 28.443 1.00 89.00 115 GLY A O 1
ATOM 915 N N . LYS A 1 116 ? -9.614 -5.252 27.447 1.00 87.50 116 LYS A N 1
ATOM 916 C CA . LYS A 1 116 ? -8.697 -6.368 27.169 1.00 87.50 116 LYS A CA 1
ATOM 917 C C . LYS A 1 116 ? -7.768 -6.012 26.007 1.00 87.50 116 LYS A C 1
ATOM 919 O O . LYS A 1 116 ? -8.218 -5.454 25.011 1.00 87.50 116 LYS A O 1
ATOM 924 N N . THR A 1 117 ? -6.495 -6.378 26.134 1.00 83.38 117 THR A N 1
ATOM 925 C CA . THR A 1 117 ? -5.470 -6.204 25.089 1.00 83.38 117 THR A CA 1
ATOM 926 C C . THR A 1 117 ? -5.149 -7.504 24.355 1.00 83.38 117 THR A C 1
ATOM 928 O O . THR A 1 117 ? -4.741 -7.469 23.202 1.00 83.38 117 THR A O 1
ATOM 931 N N . GLU A 1 118 ? -5.353 -8.650 25.006 1.00 87.62 118 GLU A N 1
ATOM 932 C CA . GLU A 1 118 ? -5.214 -9.977 24.405 1.00 87.62 118 GLU A CA 1
ATOM 933 C C . GLU A 1 118 ? -6.587 -10.439 23.908 1.00 87.62 118 GLU A C 1
ATOM 935 O O . GLU A 1 118 ? -7.430 -10.878 24.694 1.00 87.62 118 GLU A O 1
ATOM 940 N N . LEU A 1 119 ? -6.826 -10.266 22.609 1.00 89.06 119 LEU A N 1
ATOM 941 C CA . LEU A 1 119 ? -8.074 -10.623 21.937 1.00 89.06 119 LEU A CA 1
ATOM 942 C C . LEU A 1 119 ? -7.854 -11.841 21.037 1.00 89.06 119 LEU A C 1
ATOM 944 O O . LEU A 1 119 ? -6.795 -12.009 20.434 1.00 89.06 119 LEU A O 1
ATOM 948 N N . SER A 1 120 ? -8.866 -12.693 20.955 1.00 89.62 120 SER A N 1
ATOM 949 C CA . SER A 1 120 ? -8.947 -13.804 20.013 1.00 89.62 120 SER A CA 1
ATOM 950 C C . SER A 1 120 ? -9.659 -13.372 18.734 1.00 89.62 120 SER A C 1
ATOM 952 O O . SER A 1 120 ? -10.367 -12.368 18.721 1.00 89.62 120 SER A O 1
ATOM 954 N N . MET A 1 121 ? -9.561 -14.171 17.668 1.00 85.19 121 MET A N 1
ATOM 955 C CA . MET A 1 121 ? -10.284 -13.878 16.424 1.00 85.19 121 MET A CA 1
ATOM 956 C C . MET A 1 121 ? -11.803 -13.762 16.607 1.00 85.19 121 MET A C 1
ATOM 958 O O . MET A 1 121 ? -12.444 -13.002 15.891 1.00 85.19 121 MET A O 1
ATOM 962 N N . ALA A 1 122 ? -12.380 -14.481 17.574 1.00 89.38 122 ALA A N 1
ATOM 963 C CA . ALA A 1 122 ? -13.810 -14.414 17.851 1.00 89.38 122 ALA A CA 1
ATOM 964 C C . ALA A 1 122 ? -14.239 -13.052 18.422 1.00 89.38 122 ALA A C 1
ATOM 966 O O . ALA A 1 122 ? -15.378 -12.646 18.213 1.00 89.38 122 ALA A O 1
ATOM 967 N N . ASP A 1 123 ? -13.341 -12.335 19.106 1.00 89.25 123 ASP A N 1
ATOM 968 C CA . ASP A 1 123 ? -13.648 -11.016 19.668 1.00 89.25 123 ASP A CA 1
ATOM 969 C C . ASP A 1 123 ? -13.813 -9.957 18.563 1.00 89.25 123 ASP A C 1
ATOM 971 O O . ASP A 1 123 ? -14.595 -9.026 18.719 1.00 89.25 123 ASP A O 1
ATOM 975 N N . PHE A 1 124 ? -13.139 -10.122 17.418 1.00 89.50 124 PHE A N 1
ATOM 976 C CA . PHE A 1 124 ? -13.257 -9.218 16.265 1.00 89.50 124 PHE A CA 1
ATOM 977 C C . PHE A 1 124 ? -14.544 -9.430 15.450 1.00 89.50 124 PHE A C 1
ATOM 979 O O . PHE A 1 124 ? -14.870 -8.598 14.608 1.00 89.50 124 PHE A O 1
ATOM 986 N N . ALA A 1 125 ? -15.308 -10.498 15.717 1.00 87.75 125 ALA A N 1
ATOM 987 C CA . ALA A 1 125 ? -16.562 -10.773 15.013 1.00 87.75 125 ALA A CA 1
ATOM 988 C C . ALA A 1 125 ? -17.677 -9.758 15.337 1.00 87.75 125 ALA A C 1
ATOM 990 O O . ALA A 1 125 ? -18.575 -9.561 14.522 1.00 87.75 125 ALA A O 1
ATOM 991 N N . ASP A 1 126 ? -17.629 -9.108 16.508 1.00 89.12 126 ASP A N 1
ATOM 992 C CA . ASP A 1 126 ? -18.557 -8.038 16.895 1.00 89.12 126 ASP A CA 1
ATOM 993 C C . ASP A 1 126 ? -17.822 -6.695 17.018 1.00 89.12 126 ASP A C 1
ATOM 995 O O . ASP A 1 126 ? -17.364 -6.290 18.091 1.00 89.12 126 ASP A O 1
ATOM 999 N N . ARG A 1 127 ? -17.755 -5.958 15.902 1.00 88.19 127 ARG A N 1
ATOM 1000 C CA . ARG A 1 127 ? -17.136 -4.623 15.849 1.00 88.19 127 ARG A CA 1
ATOM 1001 C C . ARG A 1 127 ? -17.792 -3.613 16.804 1.00 88.19 127 ARG A C 1
ATOM 1003 O O . ARG A 1 127 ? -17.134 -2.651 17.193 1.00 88.19 127 ARG A O 1
ATOM 1010 N N . SER A 1 128 ? -19.046 -3.815 17.229 1.00 91.19 128 SER A N 1
ATOM 1011 C CA . SER A 1 128 ? -19.723 -2.893 18.158 1.00 91.19 128 SER A CA 1
ATOM 1012 C C . SER A 1 128 ? -19.109 -2.892 19.562 1.00 91.19 128 SER A C 1
ATOM 1014 O O . SER A 1 128 ? -19.300 -1.941 20.321 1.00 91.19 128 SER A O 1
ATOM 1016 N N . GLN A 1 129 ? -18.307 -3.912 19.891 1.00 93.56 129 GLN A N 1
ATOM 1017 C CA . GLN A 1 129 ? -17.532 -3.959 21.129 1.00 93.56 129 GLN A CA 1
ATOM 1018 C C . GLN A 1 129 ? -16.278 -3.083 21.086 1.00 93.56 129 GLN A C 1
ATOM 1020 O O . GLN A 1 129 ? -15.579 -2.984 22.093 1.00 93.56 129 GLN A O 1
ATOM 1025 N N . PHE A 1 130 ? -15.952 -2.451 19.957 1.00 95.56 130 PHE A N 1
ATOM 1026 C CA . PHE A 1 130 ? -14.763 -1.619 19.826 1.00 95.56 130 PHE A CA 1
ATOM 1027 C C . PHE A 1 130 ? -15.115 -0.138 19.853 1.00 95.56 130 PHE A C 1
ATOM 1029 O O . PHE A 1 130 ? -16.046 0.335 19.208 1.00 95.56 130 PHE A O 1
ATOM 1036 N N . ILE A 1 131 ? -14.311 0.615 20.596 1.00 95.56 131 ILE A N 1
ATOM 1037 C CA . ILE A 1 131 ? -14.386 2.068 20.663 1.00 95.56 131 ILE A CA 1
ATOM 1038 C C . ILE A 1 131 ? -13.219 2.609 19.844 1.00 95.56 131 ILE A C 1
ATOM 1040 O O . ILE A 1 131 ? -12.059 2.384 20.203 1.00 95.56 131 ILE A O 1
ATOM 1044 N N . THR A 1 132 ? -13.537 3.314 18.759 1.00 95.19 132 THR A N 1
ATOM 1045 C CA . THR A 1 132 ? -12.550 3.969 17.893 1.00 95.19 132 THR A CA 1
ATOM 1046 C C . THR A 1 132 ? -12.380 5.428 18.305 1.00 95.19 132 THR A C 1
ATOM 1048 O O . THR A 1 132 ? -13.348 6.176 18.431 1.00 95.19 132 THR A O 1
ATOM 1051 N N . ASP A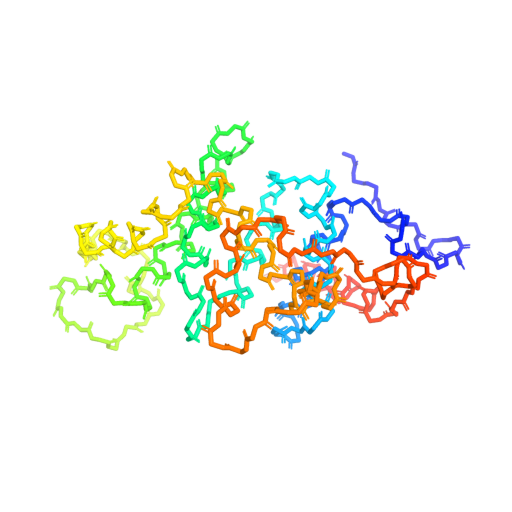 1 133 ? -11.135 5.838 18.509 1.00 96.75 133 ASP A N 1
ATOM 1052 C CA . ASP A 1 133 ? -10.730 7.219 18.735 1.00 96.75 133 ASP A CA 1
ATOM 1053 C C . ASP A 1 133 ? -10.592 7.937 17.386 1.00 96.75 133 ASP A C 1
ATOM 1055 O O . ASP A 1 133 ? -9.514 8.028 16.792 1.00 96.75 133 ASP A O 1
ATOM 1059 N N . HIS A 1 134 ? -11.732 8.394 16.868 1.00 95.00 134 HIS A N 1
ATOM 1060 C CA . HIS A 1 134 ? -11.806 9.065 15.571 1.00 95.00 134 HIS A CA 1
ATOM 1061 C C . HIS A 1 134 ? -11.040 10.392 15.542 1.00 95.00 134 HIS A C 1
ATOM 1063 O O . HIS A 1 134 ? -10.483 10.736 14.505 1.00 95.00 134 HIS A O 1
ATOM 1069 N N . GLU A 1 135 ? -10.977 11.122 16.659 1.00 96.88 135 GLU A N 1
ATOM 1070 C CA . GLU A 1 135 ? -10.274 12.408 16.746 1.00 96.88 135 GLU A CA 1
ATOM 1071 C C . GLU A 1 135 ? -8.760 12.213 16.647 1.00 96.88 135 GLU A C 1
ATOM 1073 O O . GLU A 1 135 ? -8.085 12.885 15.861 1.00 96.88 135 GLU A O 1
ATOM 1078 N N . ARG A 1 136 ? -8.218 11.238 17.384 1.00 96.88 136 ARG A N 1
ATOM 1079 C CA . ARG A 1 136 ? -6.794 10.908 17.306 1.00 96.88 136 ARG A CA 1
ATOM 1080 C C . ARG A 1 136 ? -6.425 10.323 15.945 1.00 96.88 136 ARG A C 1
ATOM 1082 O O . ARG A 1 136 ? -5.359 10.639 15.426 1.00 96.88 136 ARG A O 1
ATOM 1089 N N . TYR A 1 137 ? -7.297 9.502 15.361 1.00 96.62 137 TYR A N 1
ATOM 1090 C CA . TYR A 1 137 ? -7.090 8.990 14.008 1.00 96.62 137 TYR A CA 1
ATOM 1091 C C . TYR A 1 137 ? -7.112 10.109 12.955 1.00 96.62 137 TYR A C 1
ATOM 1093 O O . TYR A 1 137 ? -6.261 10.131 12.072 1.00 96.62 137 TYR A O 1
ATOM 1101 N N . GLN A 1 138 ? -8.023 11.079 13.071 1.00 95.88 138 GLN A N 1
ATOM 1102 C CA . GLN A 1 138 ? -8.041 12.236 12.175 1.00 95.88 138 GLN A CA 1
ATOM 1103 C C . GLN A 1 138 ? -6.771 13.080 12.328 1.00 95.88 138 GLN A C 1
ATOM 1105 O O . GLN A 1 138 ? -6.142 13.414 11.332 1.00 95.88 138 GLN A O 1
ATOM 1110 N N . THR A 1 139 ? -6.342 13.342 13.567 1.00 95.81 139 THR A N 1
ATOM 1111 C CA . THR A 1 139 ? -5.083 14.056 13.847 1.00 95.81 139 THR A CA 1
ATOM 1112 C C . THR A 1 139 ? -3.888 13.360 13.196 1.00 95.81 139 THR A C 1
ATOM 1114 O O . THR A 1 139 ? -3.011 14.021 12.650 1.00 95.81 139 THR A O 1
ATOM 1117 N N . PHE A 1 140 ? -3.869 12.025 13.227 1.00 94.75 140 PHE A N 1
ATOM 1118 C CA . PHE A 1 140 ? -2.849 11.229 12.556 1.00 94.75 140 PHE A CA 1
ATOM 1119 C C . PHE A 1 140 ? -2.867 11.458 11.041 1.00 94.75 140 PHE A C 1
ATOM 1121 O O . PHE A 1 140 ? -1.824 11.746 10.476 1.00 94.75 140 PHE A O 1
ATOM 1128 N N . LEU A 1 141 ? -4.028 11.423 10.379 1.00 95.19 141 LEU A N 1
ATOM 1129 C CA . LEU A 1 141 ? -4.123 11.719 8.940 1.00 95.19 141 LEU A CA 1
ATOM 1130 C C . LEU A 1 141 ? -3.711 13.162 8.591 1.00 95.19 141 LEU A C 1
ATOM 1132 O O . LEU A 1 141 ? -3.079 13.398 7.556 1.00 95.19 141 LEU A O 1
ATOM 1136 N N . ASP A 1 142 ? -4.026 14.124 9.460 1.00 94.00 142 ASP A N 1
ATOM 1137 C CA . ASP A 1 142 ? -3.737 15.545 9.243 1.00 94.00 142 ASP A CA 1
ATOM 1138 C C . ASP A 1 142 ? -2.226 15.835 9.132 1.00 94.00 142 ASP A C 1
ATOM 1140 O O . ASP A 1 142 ? -1.819 16.784 8.451 1.00 94.00 142 ASP A O 1
ATOM 1144 N N . GLU A 1 143 ? -1.362 14.986 9.700 1.00 91.69 143 GLU A N 1
ATOM 1145 C CA . GLU A 1 143 ? 0.093 15.091 9.524 1.00 91.69 143 GLU A CA 1
ATOM 1146 C C . GLU A 1 143 ? 0.516 14.986 8.044 1.00 91.69 143 GLU A C 1
ATOM 1148 O O . GLU A 1 143 ? 1.498 15.613 7.637 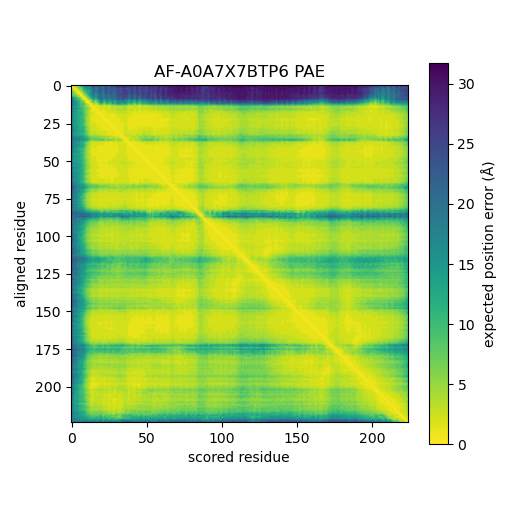1.00 91.69 143 GLU A O 1
ATOM 1153 N N . ILE A 1 144 ? -0.239 14.258 7.213 1.00 90.88 144 ILE A N 1
ATOM 1154 C CA . ILE A 1 144 ? -0.029 14.200 5.757 1.00 90.88 144 ILE A CA 1
ATOM 1155 C C . ILE A 1 144 ? -0.854 15.265 5.038 1.00 90.88 144 ILE A C 1
ATOM 1157 O O . ILE A 1 144 ? -0.343 15.901 4.109 1.00 90.88 144 ILE A O 1
ATOM 1161 N N . PHE A 1 145 ? -2.105 15.506 5.443 1.00 91.44 145 PHE A N 1
ATOM 1162 C CA . PHE A 1 145 ? -2.963 16.480 4.754 1.00 91.44 145 PHE A CA 1
ATOM 1163 C C . PHE A 1 145 ? -2.440 17.909 4.825 1.00 91.44 145 PHE A C 1
ATOM 1165 O O . PHE A 1 145 ? -2.592 18.651 3.860 1.00 91.44 145 PHE A O 1
ATOM 1172 N N . THR A 1 146 ? -1.727 18.276 5.888 1.00 91.19 146 THR A N 1
ATOM 1173 C CA . THR A 1 146 ? -1.036 19.574 5.973 1.00 91.19 146 THR A CA 1
ATOM 1174 C C . THR A 1 146 ? -0.023 19.815 4.848 1.00 91.19 146 THR A C 1
ATOM 1176 O O . THR A 1 146 ? 0.254 20.968 4.530 1.00 91.19 146 THR A O 1
ATOM 1179 N N . ARG A 1 147 ? 0.520 18.755 4.234 1.00 91.75 147 ARG A N 1
ATOM 1180 C CA . ARG A 1 147 ? 1.503 18.833 3.135 1.00 91.75 147 ARG A CA 1
ATOM 1181 C C . ARG A 1 147 ? 0.919 18.523 1.765 1.00 91.75 147 ARG A C 1
ATOM 1183 O O . ARG A 1 147 ? 1.487 18.913 0.752 1.00 91.75 147 ARG A O 1
ATOM 1190 N N . THR A 1 148 ? -0.160 17.753 1.734 1.00 92.31 148 THR A N 1
ATOM 1191 C CA . THR A 1 148 ? -0.728 17.213 0.495 1.00 92.31 148 THR A CA 1
ATOM 1192 C C . THR A 1 148 ? -2.001 17.937 0.083 1.00 92.31 148 THR A C 1
ATOM 1194 O O . THR A 1 148 ? -2.309 17.953 -1.101 1.00 92.31 148 THR A O 1
ATOM 1197 N N . GLU A 1 149 ? -2.718 18.568 1.014 1.00 90.50 149 GLU A N 1
ATOM 1198 C CA . GLU A 1 149 ? -3.988 19.284 0.806 1.00 90.50 149 GLU A CA 1
ATOM 1199 C C . GLU A 1 149 ? -5.179 18.396 0.400 1.00 90.50 149 GLU A C 1
ATOM 1201 O O . GLU A 1 149 ? -6.326 18.830 0.495 1.00 90.50 149 GLU A O 1
ATOM 1206 N N . SER A 1 150 ? -4.950 17.147 -0.024 1.00 92.38 150 SER A N 1
ATOM 1207 C CA . SER A 1 150 ? -6.005 16.217 -0.423 1.00 92.38 150 SER A CA 1
ATOM 1208 C C . SER A 1 150 ? -5.606 14.752 -0.231 1.00 92.38 150 SER A C 1
ATOM 1210 O O . SER A 1 150 ? -4.429 14.400 -0.132 1.00 92.38 150 SER A O 1
ATOM 1212 N N . LEU A 1 151 ? -6.609 13.877 -0.239 1.00 93.06 151 LEU A N 1
ATOM 1213 C CA . LEU A 1 151 ? -6.414 12.430 -0.191 1.0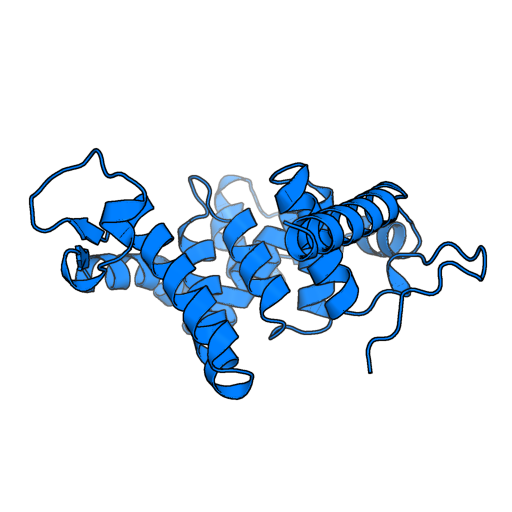0 93.06 151 LEU A CA 1
ATOM 1214 C C . LEU A 1 151 ? -5.734 11.882 -1.450 1.00 93.06 151 LEU A C 1
ATOM 1216 O O . LEU A 1 151 ? -4.917 10.973 -1.356 1.00 93.06 151 LEU A O 1
ATOM 1220 N N . GLU A 1 152 ? -6.014 12.463 -2.615 1.00 94.31 152 GLU A N 1
ATOM 1221 C CA . GLU A 1 152 ? -5.416 12.041 -3.883 1.00 94.31 152 GLU A CA 1
ATOM 1222 C C . GLU A 1 152 ? -3.917 12.336 -3.941 1.00 94.31 152 GLU A C 1
ATOM 1224 O O . GLU A 1 152 ? -3.113 11.472 -4.284 1.00 94.31 152 GLU A O 1
ATOM 1229 N N . THR A 1 153 ? -3.510 13.534 -3.543 1.00 95.56 153 THR A N 1
ATOM 1230 C CA . THR A 1 153 ? -2.093 13.911 -3.449 1.00 95.56 153 THR A CA 1
ATOM 1231 C C . THR A 1 153 ? -1.370 13.148 -2.334 1.00 95.56 153 THR A C 1
ATOM 1233 O O . THR A 1 153 ? -0.191 12.816 -2.490 1.00 95.56 153 THR A O 1
ATOM 1236 N N . GLY A 1 154 ? -2.070 12.799 -1.248 1.00 96.81 154 GLY A N 1
ATOM 1237 C CA . GLY A 1 154 ? -1.603 11.855 -0.230 1.00 96.81 154 GLY A CA 1
ATOM 1238 C C . GLY A 1 154 ? -1.341 10.457 -0.793 1.00 96.81 154 GLY A C 1
ATOM 1239 O O . GLY A 1 154 ? -0.271 9.889 -0.571 1.00 96.81 154 GLY A O 1
ATOM 1240 N N . PHE A 1 155 ? -2.270 9.925 -1.585 1.00 97.06 155 PHE A N 1
ATOM 1241 C CA . PHE A 1 155 ? -2.086 8.666 -2.302 1.00 97.06 155 PHE A CA 1
ATOM 1242 C C . PHE A 1 155 ? -0.897 8.739 -3.272 1.00 97.06 155 PHE A C 1
ATOM 1244 O O . PHE A 1 155 ? -0.044 7.856 -3.263 1.00 97.06 155 PHE A O 1
ATOM 1251 N N . GLN A 1 156 ? -0.764 9.813 -4.054 1.00 97.31 156 GLN A N 1
ATOM 1252 C CA . GLN A 1 156 ? 0.377 9.988 -4.960 1.00 97.31 156 GLN A CA 1
ATOM 1253 C C . GLN A 1 156 ? 1.719 10.022 -4.208 1.00 97.31 156 GLN A C 1
ATOM 1255 O O . GLN A 1 156 ? 2.732 9.545 -4.721 1.00 97.31 156 GLN A O 1
ATOM 1260 N N . ALA A 1 157 ? 1.749 10.575 -2.992 1.00 97.44 157 ALA A N 1
ATOM 1261 C CA . ALA A 1 157 ? 2.913 10.515 -2.112 1.00 97.44 157 ALA A CA 1
ATOM 1262 C C . ALA A 1 157 ? 3.216 9.069 -1.675 1.00 97.44 157 ALA A C 1
ATOM 1264 O O . ALA A 1 157 ? 4.358 8.628 -1.800 1.00 97.44 157 ALA A O 1
ATOM 1265 N N . ALA A 1 158 ? 2.202 8.302 -1.266 1.00 97.94 158 ALA A N 1
ATOM 1266 C CA . ALA A 1 158 ? 2.342 6.880 -0.938 1.00 97.94 158 ALA A CA 1
ATOM 1267 C C . ALA A 1 158 ? 2.818 6.036 -2.140 1.00 97.94 158 ALA A C 1
ATOM 1269 O O . ALA A 1 158 ? 3.709 5.195 -2.007 1.00 97.94 158 ALA A O 1
ATOM 1270 N N . HIS A 1 159 ? 2.291 6.300 -3.338 1.00 98.19 159 HIS A N 1
ATOM 1271 C CA . HIS A 1 159 ? 2.719 5.647 -4.578 1.00 98.19 159 HIS A CA 1
ATOM 1272 C C . HIS A 1 159 ? 4.182 5.964 -4.918 1.00 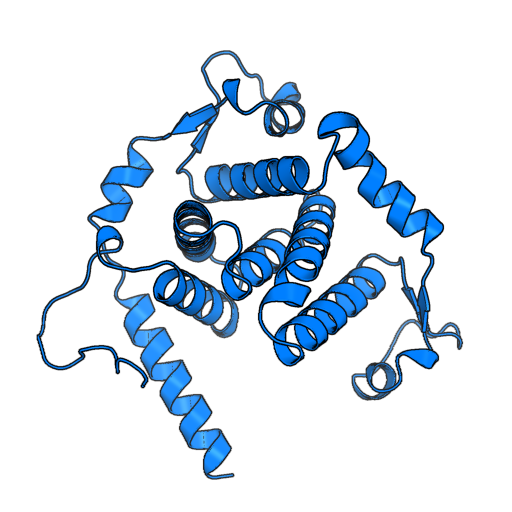98.19 159 HIS A C 1
ATOM 1274 O O . HIS A 1 159 ? 4.928 5.070 -5.317 1.00 98.19 159 HIS A O 1
ATOM 1280 N N . ARG A 1 160 ? 4.656 7.191 -4.657 1.00 97.06 160 ARG A N 1
ATOM 1281 C CA . ARG A 1 160 ? 6.089 7.530 -4.764 1.00 97.06 160 ARG A CA 1
ATOM 1282 C C . ARG A 1 160 ? 6.953 6.772 -3.759 1.00 97.06 160 ARG A C 1
ATOM 1284 O O . ARG A 1 160 ? 8.026 6.311 -4.142 1.00 97.06 160 ARG A O 1
ATOM 1291 N N . VAL A 1 161 ? 6.499 6.591 -2.514 1.00 96.44 161 VAL A N 1
ATOM 1292 C CA . VAL A 1 161 ? 7.195 5.730 -1.535 1.00 96.44 161 VAL A CA 1
ATOM 1293 C C . VAL A 1 161 ? 7.333 4.310 -2.081 1.00 96.44 161 VAL A C 1
ATOM 1295 O O . VAL A 1 161 ? 8.430 3.753 -2.064 1.00 96.44 161 VAL A O 1
ATOM 1298 N N . CYS A 1 162 ? 6.263 3.756 -2.653 1.00 97.19 162 CYS A N 1
ATOM 1299 C CA . CYS A 1 162 ? 6.310 2.459 -3.327 1.00 97.19 162 CYS A CA 1
ATOM 1300 C C . CYS A 1 162 ? 7.324 2.445 -4.483 1.00 97.19 162 CYS A C 1
ATOM 1302 O O . CYS A 1 162 ? 8.127 1.520 -4.574 1.00 97.19 162 CYS A O 1
ATOM 1304 N N . GLY A 1 163 ? 7.365 3.499 -5.304 1.00 96.94 163 GLY A N 1
ATOM 1305 C CA . GLY A 1 163 ? 8.334 3.653 -6.393 1.00 96.94 163 GLY A CA 1
ATOM 1306 C C . GLY A 1 163 ? 9.793 3.670 -5.927 1.00 96.94 163 GLY A C 1
ATOM 1307 O O . GLY A 1 163 ? 10.644 3.053 -6.569 1.00 96.94 163 GLY A O 1
ATOM 1308 N N . LEU A 1 164 ? 10.079 4.305 -4.785 1.00 95.19 164 LEU A N 1
ATOM 1309 C CA . LEU A 1 164 ? 11.404 4.275 -4.153 1.00 95.19 164 LEU A CA 1
ATOM 1310 C C . LEU A 1 164 ? 11.759 2.865 -3.664 1.00 95.19 164 LEU A C 1
ATOM 1312 O O . LEU A 1 164 ? 12.862 2.385 -3.917 1.00 95.19 164 LEU A O 1
ATOM 1316 N N . MET A 1 165 ? 10.819 2.171 -3.012 1.00 94.31 165 MET A N 1
ATOM 1317 C CA . MET A 1 165 ? 11.009 0.781 -2.566 1.00 94.31 165 MET A CA 1
ATOM 1318 C C . MET A 1 165 ? 11.212 -0.179 -3.749 1.00 94.31 165 MET A C 1
ATOM 1320 O O . MET A 1 165 ? 12.009 -1.112 -3.662 1.00 94.31 165 MET A O 1
ATOM 1324 N N . ALA A 1 166 ? 10.519 0.070 -4.862 1.00 95.75 166 ALA A N 1
ATOM 1325 C CA . ALA A 1 166 ? 10.631 -0.665 -6.118 1.00 95.75 166 ALA A CA 1
ATOM 1326 C C . ALA A 1 166 ? 11.912 -0.340 -6.908 1.00 95.75 166 ALA A C 1
ATOM 1328 O O . ALA A 1 166 ? 12.236 -1.063 -7.852 1.00 95.75 166 ALA A O 1
ATOM 1329 N N . GLN A 1 167 ? 12.636 0.720 -6.525 1.00 96.38 167 GLN A N 1
ATOM 1330 C CA . GLN A 1 167 ? 13.763 1.301 -7.264 1.00 96.38 167 GLN A CA 1
ATOM 1331 C C . GLN A 1 167 ? 13.390 1.798 -8.670 1.00 96.38 167 GLN A C 1
ATOM 1333 O O . GLN A 1 167 ? 14.253 1.892 -9.537 1.00 96.38 167 GLN A O 1
ATOM 1338 N N . PHE A 1 168 ? 12.117 2.115 -8.911 1.00 97.19 168 PHE A N 1
ATOM 1339 C CA . PHE A 1 168 ? 11.628 2.675 -10.180 1.00 97.19 168 PHE A CA 1
ATOM 1340 C C . PHE A 1 168 ? 11.641 4.192 -10.208 1.00 97.19 168 PHE A C 1
ATOM 1342 O O . PHE A 1 168 ? 11.632 4.796 -11.275 1.00 97.19 168 PHE A O 1
ATOM 1349 N N . VAL A 1 169 ? 11.679 4.802 -9.031 1.00 96.31 169 VAL A N 1
ATOM 1350 C CA . VAL A 1 169 ? 11.766 6.243 -8.866 1.00 96.31 169 VAL A CA 1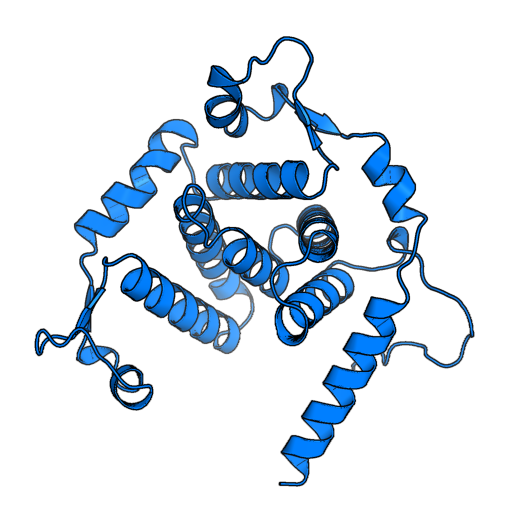
ATOM 1351 C C . VAL A 1 169 ? 12.980 6.541 -8.003 1.00 96.31 169 VAL A C 1
ATOM 1353 O O . VAL A 1 169 ? 13.228 5.854 -7.013 1.00 96.31 169 VAL A O 1
ATOM 1356 N N . GLU A 1 170 ? 13.717 7.585 -8.354 1.00 94.62 170 GLU A N 1
ATOM 1357 C CA . GLU A 1 170 ? 14.868 8.066 -7.597 1.00 94.62 170 GLU A CA 1
ATOM 1358 C C . GLU A 1 170 ? 14.773 9.571 -7.342 1.00 94.62 170 GLU A C 1
ATOM 1360 O O . GLU A 1 170 ? 14.059 10.304 -8.033 1.00 94.62 170 GLU A O 1
ATOM 1365 N N . HIS A 1 171 ? 15.459 10.035 -6.298 1.00 94.12 171 HIS A N 1
ATOM 1366 C CA . HIS A 1 171 ? 15.570 11.463 -6.021 1.00 94.12 171 HIS A CA 1
ATOM 1367 C C . HIS A 1 171 ? 16.462 12.129 -7.067 1.00 94.12 171 HIS A C 1
ATOM 1369 O O . HIS A 1 171 ? 17.503 11.590 -7.440 1.00 94.12 171 HIS A O 1
ATOM 1375 N N . LYS A 1 172 ? 16.101 13.344 -7.477 1.00 92.56 172 LYS A N 1
ATOM 1376 C CA . LYS A 1 172 ? 17.000 14.203 -8.247 1.00 92.56 172 LYS A CA 1
ATOM 1377 C C . LYS A 1 172 ? 18.252 14.530 -7.438 1.00 92.56 172 LYS A C 1
ATOM 1379 O O . LYS A 1 172 ? 18.223 14.611 -6.208 1.00 92.56 172 LYS A O 1
ATOM 1384 N N . GLU A 1 173 ? 19.347 14.757 -8.156 1.00 86.38 173 GLU A N 1
ATOM 1385 C CA . GLU A 1 173 ? 20.620 15.156 -7.564 1.00 86.38 173 GLU A CA 1
ATOM 1386 C C . GLU A 1 173 ? 20.450 16.401 -6.671 1.00 86.38 173 GLU A C 1
ATOM 1388 O O . GLU A 1 173 ? 19.753 17.352 -7.029 1.00 86.38 173 GLU A O 1
ATOM 1393 N N . GLY A 1 174 ? 21.080 16.384 -5.493 1.00 82.56 174 GLY A N 1
ATOM 1394 C CA . GLY A 1 174 ? 21.036 17.488 -4.528 1.00 82.56 174 GLY A CA 1
ATOM 1395 C C . GLY A 1 174 ? 20.012 17.348 -3.395 1.00 82.56 174 GLY A C 1
ATOM 1396 O O . GLY A 1 174 ? 20.043 18.165 -2.478 1.00 82.56 174 GLY A O 1
ATOM 1397 N N . ILE A 1 175 ? 19.155 16.319 -3.397 1.00 88.50 175 ILE A N 1
ATOM 1398 C CA . ILE A 1 175 ? 18.322 15.984 -2.229 1.00 88.50 175 ILE A CA 1
ATOM 1399 C C . ILE A 1 175 ? 19.160 15.193 -1.219 1.00 88.50 175 ILE A C 1
ATOM 1401 O O . ILE A 1 175 ? 19.565 14.059 -1.477 1.00 88.50 175 ILE A O 1
ATOM 1405 N N . ASP A 1 176 ? 19.426 15.794 -0.060 1.00 86.56 176 ASP A N 1
ATOM 1406 C CA . ASP A 1 176 ? 20.161 15.139 1.023 1.00 86.56 176 ASP A CA 1
ATOM 1407 C C . ASP A 1 176 ? 19.300 14.142 1.819 1.00 86.56 176 ASP A C 1
ATOM 1409 O O . ASP A 1 176 ? 18.070 14.137 1.743 1.00 86.56 176 ASP A O 1
ATOM 1413 N N . ALA A 1 177 ? 19.965 13.290 2.608 1.00 82.44 177 ALA A N 1
ATOM 1414 C CA . ALA A 1 177 ? 19.324 12.255 3.422 1.00 82.44 177 ALA A CA 1
ATOM 1415 C C . ALA A 1 177 ? 18.297 12.815 4.428 1.00 82.44 177 ALA A C 1
ATOM 1417 O O . ALA A 1 177 ? 17.301 12.160 4.723 1.00 82.44 177 ALA A O 1
ATOM 1418 N N . ALA A 1 178 ? 18.527 14.024 4.952 1.00 84.00 178 ALA A N 1
ATOM 1419 C CA . ALA A 1 178 ? 17.644 14.651 5.933 1.00 84.00 178 ALA A CA 1
ATOM 1420 C C . ALA A 1 178 ? 16.336 15.158 5.303 1.00 84.00 178 ALA A C 1
ATOM 1422 O O . ALA A 1 178 ? 15.316 15.241 5.984 1.00 84.00 178 ALA A O 1
ATOM 1423 N N . SER A 1 179 ? 16.356 15.456 4.003 1.00 86.69 179 SER A N 1
ATOM 1424 C CA . SER A 1 179 ? 15.229 16.020 3.259 1.00 86.69 179 SER A CA 1
ATOM 1425 C C . SER A 1 179 ? 14.418 14.975 2.491 1.00 86.69 179 SER A C 1
ATOM 1427 O O . SER A 1 179 ? 13.394 15.319 1.907 1.00 86.69 179 SER A O 1
ATOM 1429 N N . GLN A 1 180 ? 14.836 13.703 2.486 1.00 86.94 180 GLN A N 1
ATOM 1430 C CA . GLN A 1 180 ? 14.200 12.646 1.683 1.00 86.94 180 GLN A CA 1
ATOM 1431 C C . GLN A 1 180 ? 12.723 12.451 2.017 1.00 86.94 180 GLN A C 1
ATOM 1433 O O . GLN A 1 180 ? 11.904 12.301 1.115 1.00 86.94 180 GLN A O 1
ATOM 1438 N N . PHE A 1 181 ? 12.367 12.500 3.304 1.00 86.62 181 PHE A N 1
ATOM 1439 C CA . PHE A 1 181 ? 10.973 12.355 3.716 1.00 86.62 181 PHE A CA 1
ATOM 1440 C C . PHE A 1 181 ? 10.109 13.517 3.207 1.00 86.62 181 PHE A C 1
ATOM 1442 O O . PHE A 1 181 ? 9.085 13.295 2.572 1.00 86.62 181 PHE A O 1
ATOM 1449 N N . GLU A 1 182 ? 10.550 14.762 3.407 1.00 89.69 182 GLU A N 1
ATOM 1450 C CA . GLU A 1 182 ? 9.823 15.942 2.915 1.00 89.69 182 GLU A CA 1
ATOM 1451 C C . GLU A 1 182 ? 9.790 16.006 1.379 1.00 89.69 182 GLU A C 1
ATOM 1453 O O . GLU A 1 182 ? 8.834 16.504 0.776 1.00 89.69 182 GLU A O 1
ATOM 1458 N N . ALA A 1 183 ? 10.805 15.450 0.711 1.00 92.25 183 ALA A N 1
ATOM 1459 C CA . ALA A 1 183 ? 10.835 15.377 -0.739 1.00 92.25 183 ALA A CA 1
ATOM 1460 C C . ALA A 1 183 ? 9.665 14.556 -1.297 1.00 92.25 183 ALA A C 1
ATOM 1462 O O . ALA A 1 183 ? 9.156 14.945 -2.343 1.00 92.25 183 ALA A O 1
ATOM 1463 N N . ILE A 1 184 ? 9.179 13.517 -0.595 1.00 93.38 184 ILE A N 1
ATOM 1464 C CA . ILE A 1 184 ? 8.054 12.649 -1.014 1.00 93.38 184 ILE A CA 1
ATOM 1465 C C . ILE A 1 184 ? 6.808 13.456 -1.402 1.00 93.38 184 ILE A C 1
ATOM 1467 O O . ILE A 1 184 ? 6.077 13.071 -2.319 1.00 93.38 184 ILE A O 1
ATOM 1471 N N . PHE A 1 185 ? 6.568 14.596 -0.760 1.00 93.62 185 PHE A N 1
ATOM 1472 C CA . PHE A 1 185 ? 5.397 15.436 -1.025 1.00 93.62 185 PHE A CA 1
ATOM 1473 C C . PHE A 1 185 ? 5.529 16.283 -2.298 1.00 93.62 185 PHE A C 1
ATOM 1475 O O . PHE A 1 185 ? 4.538 16.798 -2.803 1.00 93.62 185 PHE A O 1
ATOM 1482 N N . ASN A 1 186 ? 6.730 16.364 -2.873 1.00 92.31 186 ASN A N 1
ATOM 1483 C CA . ASN A 1 186 ? 7.057 17.206 -4.016 1.00 92.31 186 ASN A CA 1
ATOM 1484 C C . ASN A 1 186 ? 7.454 16.343 -5.229 1.00 92.31 186 ASN A C 1
ATOM 1486 O O . ASN A 1 186 ? 8.627 15.989 -5.372 1.00 92.31 186 ASN A O 1
ATOM 1490 N N . PRO A 1 187 ? 6.529 16.020 -6.157 1.00 91.81 187 PRO A N 1
ATOM 1491 C CA . PRO A 1 187 ? 6.812 15.118 -7.282 1.00 91.81 187 PRO A CA 1
ATOM 1492 C C . PRO A 1 187 ? 7.957 15.597 -8.183 1.00 91.81 187 PRO A C 1
ATOM 1494 O O . PRO A 1 187 ? 8.650 14.787 -8.790 1.00 91.81 187 PRO A O 1
ATOM 1497 N N . GLN A 1 188 ? 8.201 16.909 -8.244 1.00 93.44 188 GLN A N 1
ATOM 1498 C CA . GLN A 1 188 ? 9.282 17.492 -9.042 1.00 93.44 188 GLN A CA 1
ATOM 1499 C C . GLN A 1 188 ? 10.683 17.086 -8.569 1.00 93.44 188 GLN A C 1
ATOM 1501 O O . GLN A 1 188 ? 11.629 17.249 -9.338 1.00 93.44 188 GLN A O 1
ATOM 1506 N N . ASN A 1 189 ? 10.823 16.549 -7.356 1.00 94.12 189 ASN A N 1
ATOM 1507 C CA . ASN A 1 189 ? 12.096 16.085 -6.801 1.00 94.12 189 ASN A CA 1
ATOM 1508 C C . ASN A 1 189 ? 12.476 14.674 -7.251 1.00 94.12 189 ASN A C 1
ATOM 1510 O O . ASN A 1 189 ? 13.496 14.157 -6.805 1.00 94.12 189 ASN A O 1
ATOM 1514 N N . PHE A 1 190 ? 11.684 14.059 -8.127 1.00 95.50 190 PHE A N 1
ATOM 1515 C CA . PHE A 1 190 ? 11.876 12.680 -8.544 1.00 95.50 190 PHE A CA 1
ATOM 1516 C C . PHE A 1 190 ? 12.012 12.539 -10.055 1.00 95.50 190 PHE A C 1
ATOM 1518 O O . PHE A 1 190 ? 11.515 13.367 -10.826 1.00 95.50 190 PHE A O 1
ATOM 1525 N N . VAL A 1 191 ? 12.686 11.471 -10.464 1.00 95.75 191 VAL A N 1
ATOM 1526 C CA . VAL A 1 191 ? 12.773 10.999 -11.849 1.00 95.75 191 VAL A CA 1
ATOM 1527 C C . VAL A 1 191 ? 12.563 9.486 -11.885 1.00 95.75 191 VAL A C 1
ATOM 1529 O O . VAL A 1 191 ? 12.791 8.801 -10.886 1.00 95.75 191 VAL A O 1
ATOM 1532 N N . MET A 1 192 ? 12.092 8.979 -13.024 1.00 96.31 192 MET A N 1
ATOM 1533 C CA . MET A 1 192 ? 12.043 7.538 -13.272 1.00 96.31 192 MET A CA 1
ATOM 1534 C C . MET A 1 192 ? 13.459 7.011 -13.480 1.00 96.31 192 MET A C 1
ATOM 1536 O O . MET A 1 192 ? 14.243 7.643 -14.187 1.00 96.31 192 MET A O 1
ATOM 1540 N N . SER A 1 193 ? 13.764 5.866 -12.881 1.00 95.56 193 SER A N 1
ATOM 1541 C CA . SER A 1 193 ? 15.047 5.194 -13.054 1.00 95.56 193 SER A CA 1
ATOM 1542 C C . SER A 1 193 ? 15.041 4.306 -14.301 1.00 95.56 193 SER A C 1
ATOM 1544 O O . SER A 1 193 ? 14.012 3.741 -14.686 1.00 95.56 193 SER A O 1
ATOM 1546 N N . ASP A 1 194 ? 16.220 4.079 -14.879 1.00 93.38 194 ASP A N 1
ATOM 1547 C CA . ASP A 1 194 ? 16.397 3.130 -15.990 1.00 93.38 194 ASP A CA 1
ATOM 1548 C C . ASP A 1 194 ? 16.033 1.681 -15.598 1.00 93.38 194 ASP A C 1
ATOM 1550 O O . ASP A 1 194 ? 15.748 0.838 -16.453 1.00 93.38 194 ASP A O 1
ATOM 1554 N N . ALA A 1 195 ? 16.012 1.376 -14.294 1.00 93.62 195 ALA A N 1
ATOM 1555 C CA . ALA A 1 195 ? 15.655 0.057 -13.781 1.00 93.62 195 ALA A CA 1
ATOM 1556 C C . ALA A 1 195 ? 14.179 -0.297 -14.020 1.00 93.62 195 ALA A C 1
ATOM 1558 O O . ALA A 1 195 ? 13.848 -1.483 -14.061 1.00 93.62 195 ALA A O 1
ATOM 1559 N N . HIS A 1 196 ? 13.299 0.698 -14.184 1.00 96.00 196 HIS A N 1
ATOM 1560 C CA . HIS A 1 196 ? 11.887 0.460 -14.492 1.00 96.00 196 HIS A CA 1
ATOM 1561 C C . HIS A 1 196 ? 11.705 -0.130 -15.888 1.00 96.00 196 HIS A C 1
ATOM 1563 O O . HIS A 1 196 ? 11.124 -1.206 -16.016 1.00 96.00 196 HIS A O 1
ATOM 1569 N N . GLU A 1 197 ? 12.276 0.498 -16.916 1.00 94.44 197 GLU A N 1
ATOM 1570 C CA . GLU A 1 197 ? 12.170 0.005 -18.296 1.00 94.44 197 GLU A CA 1
ATOM 1571 C C . GLU A 1 197 ? 12.829 -1.368 -18.462 1.00 94.44 197 GLU A C 1
ATOM 1573 O O . GLU A 1 197 ? 12.237 -2.275 -19.046 1.00 94.44 197 GLU A O 1
ATOM 1578 N N . ALA A 1 198 ? 14.011 -1.567 -17.869 1.00 93.69 198 ALA A N 1
ATOM 1579 C CA . ALA A 1 198 ? 14.672 -2.870 -17.882 1.00 93.69 198 ALA A CA 1
ATOM 1580 C C . ALA A 1 198 ? 13.838 -3.959 -17.184 1.00 93.69 198 ALA A C 1
ATOM 1582 O O . ALA A 1 198 ? 13.855 -5.118 -17.601 1.00 93.69 198 ALA A O 1
ATOM 1583 N N . TRP A 1 199 ? 13.105 -3.604 -16.124 1.00 95.81 199 TRP A N 1
ATOM 1584 C CA . TRP A 1 199 ? 12.209 -4.539 -15.454 1.00 95.81 199 TRP A CA 1
ATOM 1585 C C . TRP A 1 199 ? 10.971 -4.851 -16.292 1.00 95.81 199 TRP A C 1
ATOM 1587 O O . TRP A 1 199 ? 10.599 -6.018 -16.347 1.00 95.81 199 TRP A O 1
ATOM 1597 N N . LEU A 1 200 ? 10.366 -3.881 -16.983 1.00 93.94 200 LEU A N 1
ATOM 1598 C CA . LEU A 1 200 ? 9.189 -4.120 -17.831 1.00 93.94 200 LEU A CA 1
ATOM 1599 C C . LEU A 1 200 ? 9.439 -5.184 -18.912 1.00 93.94 200 LEU A C 1
ATOM 1601 O O . LEU A 1 200 ? 8.540 -5.961 -19.231 1.00 93.94 200 LEU A O 1
ATOM 1605 N N . ASP A 1 201 ? 10.664 -5.263 -19.427 1.00 92.88 201 ASP A N 1
ATOM 1606 C CA . ASP A 1 201 ? 11.061 -6.251 -20.437 1.00 92.88 201 ASP A CA 1
ATOM 1607 C C . ASP A 1 201 ? 11.564 -7.579 -19.831 1.00 92.88 201 ASP A C 1
ATOM 1609 O O . ASP A 1 201 ? 12.010 -8.476 -20.551 1.00 92.88 201 ASP A O 1
ATOM 1613 N N . SER A 1 202 ? 11.496 -7.720 -18.505 1.00 91.81 202 SER A N 1
ATOM 1614 C CA . SER A 1 202 ? 11.873 -8.929 -17.770 1.00 91.81 202 SER A CA 1
ATOM 1615 C C . SER A 1 202 ? 10.660 -9.788 -17.389 1.00 91.81 202 SER A C 1
ATOM 1617 O O . SER A 1 202 ? 9.511 -9.456 -17.683 1.00 91.81 202 SER A O 1
ATOM 1619 N N . TYR A 1 203 ? 10.924 -10.918 -16.735 1.00 89.44 203 TYR A N 1
ATOM 1620 C CA . TYR A 1 203 ? 9.921 -11.840 -16.207 1.00 89.44 203 TYR A CA 1
ATOM 1621 C C . TYR A 1 203 ? 10.499 -12.605 -15.009 1.00 89.44 203 TYR A C 1
ATOM 1623 O O . TYR A 1 203 ? 11.706 -12.862 -14.970 1.00 89.44 203 TYR A O 1
ATOM 1631 N N . ASP A 1 204 ? 9.644 -12.980 -14.054 1.00 88.56 204 ASP A N 1
ATOM 1632 C CA . ASP A 1 204 ? 10.001 -13.860 -12.937 1.00 88.56 204 ASP A CA 1
ATOM 1633 C C . ASP A 1 204 ? 9.048 -15.073 -12.881 1.00 88.56 204 ASP A C 1
ATOM 1635 O O . ASP A 1 204 ? 7.844 -14.885 -12.672 1.00 88.56 204 ASP A O 1
ATOM 1639 N N . PRO A 1 205 ? 9.551 -16.314 -13.042 1.00 87.25 205 PRO A N 1
ATOM 1640 C CA . PRO A 1 205 ? 8.717 -17.517 -13.039 1.00 87.25 205 PRO A CA 1
ATOM 1641 C C . PRO A 1 205 ? 8.008 -17.782 -11.715 1.00 87.25 205 PRO A C 1
ATOM 1643 O O . PRO A 1 205 ? 7.007 -18.501 -11.698 1.00 87.25 205 PRO A O 1
ATOM 1646 N N . VAL A 1 206 ? 8.465 -17.170 -10.617 1.00 88.31 206 VAL A N 1
ATOM 1647 C CA . VAL A 1 206 ? 7.807 -17.292 -9.312 1.00 88.31 206 VAL A CA 1
ATOM 1648 C C . VAL A 1 206 ? 6.340 -16.859 -9.370 1.00 88.31 206 VAL A C 1
ATOM 1650 O O . VAL A 1 206 ? 5.513 -17.366 -8.616 1.00 88.31 206 VAL A O 1
ATOM 1653 N N . LEU A 1 207 ? 5.989 -15.941 -10.273 1.00 86.38 207 LEU A N 1
ATOM 1654 C CA . LEU A 1 207 ? 4.631 -15.423 -10.384 1.00 86.38 207 LEU A CA 1
ATOM 1655 C C . LEU A 1 207 ? 3.654 -16.477 -10.892 1.00 86.38 207 LEU A C 1
ATOM 1657 O O . LEU A 1 207 ? 2.577 -16.630 -10.316 1.00 86.38 207 LEU A O 1
ATOM 1661 N N . ASP A 1 208 ? 4.055 -17.250 -11.897 1.00 85.62 208 ASP A N 1
ATOM 1662 C CA . ASP A 1 208 ? 3.240 -18.343 -12.427 1.00 85.62 208 ASP A CA 1
ATOM 1663 C C . ASP A 1 208 ? 3.110 -19.479 -11.407 1.00 85.62 208 ASP A C 1
ATOM 1665 O O . ASP A 1 208 ? 2.026 -20.037 -11.220 1.00 85.62 208 ASP A O 1
ATOM 1669 N N . GLU A 1 209 ? 4.190 -19.790 -10.685 1.00 89.50 209 GLU A N 1
ATOM 1670 C CA . GLU A 1 209 ? 4.174 -20.794 -9.615 1.00 89.50 209 GLU A CA 1
ATOM 1671 C C . GLU A 1 209 ? 3.172 -20.434 -8.511 1.00 89.50 209 GLU A C 1
ATOM 1673 O O . GLU A 1 209 ? 2.398 -21.284 -8.059 1.00 89.50 209 GLU A O 1
ATOM 1678 N N . LEU A 1 210 ? 3.154 -19.168 -8.089 1.00 89.00 210 LEU A N 1
ATOM 1679 C CA . LEU A 1 210 ? 2.240 -18.691 -7.054 1.00 89.00 210 LEU A CA 1
ATOM 1680 C C . LEU A 1 210 ? 0.790 -18.615 -7.538 1.00 89.00 210 LEU A C 1
ATOM 1682 O O . LEU A 1 210 ? -0.109 -18.945 -6.764 1.00 89.00 210 LEU A O 1
ATOM 1686 N N . MET A 1 211 ? 0.552 -18.268 -8.806 1.00 86.69 211 MET A N 1
ATOM 1687 C CA . MET A 1 211 ? -0.785 -18.340 -9.408 1.00 86.69 211 MET A CA 1
ATOM 1688 C C . MET A 1 211 ? -1.324 -19.771 -9.410 1.00 86.69 211 MET A C 1
ATOM 1690 O O . MET A 1 211 ? -2.447 -20.022 -8.970 1.00 86.69 211 MET A O 1
ATOM 1694 N N . LEU A 1 212 ? -0.517 -20.739 -9.852 1.00 87.62 212 LEU A N 1
ATOM 1695 C CA . LEU A 1 212 ? -0.908 -22.151 -9.854 1.00 87.62 212 LEU A CA 1
ATOM 1696 C C . LEU A 1 212 ? -1.182 -22.664 -8.439 1.00 87.62 212 LEU A C 1
ATOM 1698 O O . LEU A 1 212 ? -2.142 -23.409 -8.226 1.00 87.62 212 LEU A O 1
ATOM 1702 N N . LYS A 1 213 ? -0.371 -22.241 -7.464 1.00 90.12 213 LYS A N 1
ATOM 1703 C CA . LYS A 1 213 ? -0.587 -22.562 -6.052 1.00 90.12 213 LYS A CA 1
ATOM 1704 C C . LYS A 1 213 ? -1.916 -22.002 -5.544 1.00 90.12 213 LYS A C 1
ATOM 1706 O O . LYS A 1 213 ? -2.661 -22.738 -4.903 1.00 90.12 213 LYS A O 1
ATOM 1711 N N . ARG A 1 214 ? -2.242 -20.750 -5.880 1.00 88.44 214 ARG A N 1
ATOM 1712 C CA . ARG A 1 214 ? -3.510 -20.121 -5.494 1.00 88.44 214 ARG A CA 1
ATOM 1713 C C . ARG A 1 214 ? -4.715 -20.893 -6.017 1.00 88.44 214 ARG A C 1
ATOM 1715 O O . ARG A 1 214 ? -5.597 -21.253 -5.242 1.00 88.44 214 ARG A O 1
ATOM 1722 N N . VAL A 1 215 ? -4.706 -21.230 -7.306 1.00 87.81 215 VAL A N 1
ATOM 1723 C CA . VAL A 1 215 ? -5.774 -22.024 -7.934 1.00 87.81 215 VAL A CA 1
ATOM 1724 C C . VAL A 1 215 ? -5.919 -23.394 -7.264 1.00 87.81 215 VAL A C 1
ATOM 1726 O O . VAL A 1 215 ? -7.036 -23.861 -7.038 1.00 87.81 215 VAL A O 1
ATOM 1729 N N . ALA A 1 216 ? -4.806 -24.053 -6.928 1.00 87.69 216 ALA A N 1
ATOM 1730 C CA . ALA A 1 216 ? -4.83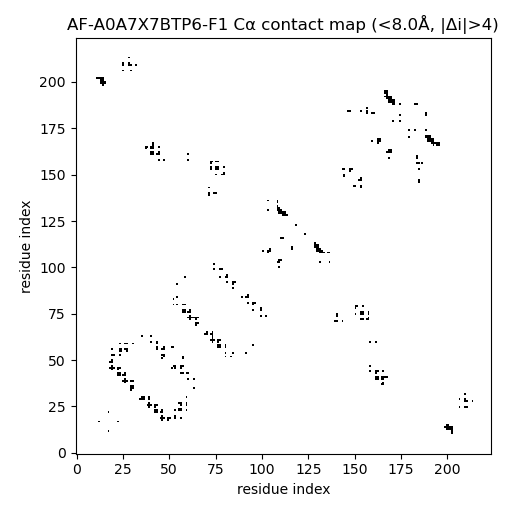8 -25.343 -6.247 1.00 87.69 216 ALA A CA 1
ATOM 1731 C C . ALA A 1 216 ? -5.463 -25.251 -4.841 1.00 87.69 216 ALA A C 1
ATOM 1733 O O . ALA A 1 216 ? -6.275 -26.112 -4.485 1.00 87.69 216 ALA A O 1
ATOM 1734 N N . ASP A 1 217 ? -5.128 -24.209 -4.075 1.00 88.69 217 ASP A N 1
ATOM 1735 C CA . ASP A 1 217 ? -5.682 -23.966 -2.739 1.00 88.69 217 ASP A CA 1
ATOM 1736 C C . ASP A 1 217 ? -7.195 -23.692 -2.804 1.00 88.69 217 ASP A C 1
ATOM 1738 O O . ASP A 1 217 ? -7.962 -24.312 -2.062 1.00 88.69 217 ASP A O 1
ATOM 1742 N N . ASP A 1 218 ? -7.643 -22.849 -3.740 1.00 84.12 218 ASP A N 1
ATOM 1743 C CA . ASP A 1 218 ? -9.065 -22.529 -3.927 1.00 84.12 218 ASP A CA 1
ATOM 1744 C C . ASP A 1 218 ? -9.880 -23.782 -4.317 1.00 84.12 218 ASP A C 1
ATOM 1746 O O . ASP A 1 218 ? -10.951 -24.049 -3.765 1.00 84.12 218 ASP A O 1
ATOM 1750 N N . VAL A 1 219 ? -9.346 -24.636 -5.202 1.00 84.75 219 VAL A N 1
ATOM 1751 C CA . VAL A 1 219 ? -9.978 -25.921 -5.564 1.00 84.75 219 VAL A CA 1
ATOM 1752 C C . VAL A 1 219 ? -10.041 -26.885 -4.377 1.00 84.75 219 VAL A C 1
ATOM 1754 O O . VAL A 1 219 ? -10.994 -27.663 -4.272 1.00 84.75 219 VAL A O 1
ATOM 1757 N N . SER A 1 220 ? -9.040 -26.874 -3.494 1.00 83.69 220 SER A N 1
ATOM 1758 C CA . SER A 1 220 ? -9.047 -27.710 -2.292 1.00 83.69 220 SER A CA 1
ATOM 1759 C C . SER A 1 220 ? -10.136 -27.276 -1.311 1.00 83.69 220 SER A C 1
ATOM 1761 O O . SER A 1 220 ? -10.806 -28.140 -0.749 1.00 83.69 220 SER A O 1
ATOM 1763 N N . GLN A 1 221 ? -10.343 -25.969 -1.134 1.00 75.69 221 GLN A N 1
ATOM 1764 C CA . GLN A 1 221 ? -11.362 -25.418 -0.231 1.00 75.69 221 GLN A CA 1
ATOM 1765 C C . GLN A 1 221 ? -12.794 -25.674 -0.716 1.00 75.69 221 GLN A C 1
ATOM 1767 O O . GLN A 1 221 ? -13.694 -25.861 0.092 1.00 75.69 221 GLN A O 1
ATOM 1772 N N . LEU A 1 222 ? -13.018 -25.754 -2.030 1.00 76.12 222 LEU A N 1
ATOM 1773 C CA . LEU A 1 222 ? -14.329 -26.109 -2.594 1.00 76.12 222 LEU A CA 1
ATOM 1774 C C . LEU A 1 222 ? -14.698 -27.592 -2.417 1.00 76.12 222 LEU A C 1
ATOM 1776 O O . LEU A 1 222 ? -15.851 -27.970 -2.620 1.00 76.12 222 LEU A O 1
ATOM 1780 N N . LYS A 1 223 ? -13.719 -28.451 -2.105 1.00 67.81 223 LYS A N 1
ATOM 1781 C CA . LYS A 1 223 ? -13.913 -29.899 -1.916 1.00 67.81 223 LYS A CA 1
ATOM 1782 C C . LYS A 1 223 ? -14.030 -30.313 -0.446 1.00 67.81 223 LYS A C 1
ATOM 1784 O O . LYS A 1 223 ? -14.354 -31.476 -0.197 1.00 67.81 223 LYS A O 1
ATOM 1789 N N . SER A 1 224 ? -13.727 -29.410 0.485 1.00 56.78 224 SER A N 1
ATOM 1790 C CA . SER A 1 224 ? -13.868 -29.587 1.938 1.00 56.78 224 SER A CA 1
ATOM 1791 C C . SER A 1 224 ? -15.211 -29.077 2.433 1.00 56.78 224 SER A C 1
ATOM 1793 O O . SER A 1 224 ? -15.812 -29.771 3.279 1.00 56.78 224 SER A O 1
#

Nearest PDB structures (foldseek):
  8ehz-assembly1_A  TM=3.883E-01  e=1.553E+00  Homo sapiens
  4g1t-assembly1_B  TM=3.229E-01  e=1.282E+00  Homo sapiens
  7kdt-assembly1_A  TM=4.156E-01  e=5.144E+00  Homo sapiens
  5lyp-assembly1_A  TM=3.640E-01  e=5.661E+00  Saccharomyces cerevisiae
  7dhg-assembly1_C  TM=3.079E-01  e=4.674E+00  Homo sapiens

Solvent-accessible surface area (backbone atoms only — not comparable to full-atom values): 12526 Å² total; per-residue (Å²): 136,81,80,69,75,74,84,82,70,87,68,82,72,31,50,68,77,53,52,38,68,58,27,18,51,45,25,46,44,41,38,75,76,70,37,90,44,65,68,31,33,41,28,28,40,52,14,40,71,72,35,80,77,43,57,64,24,37,52,46,47,19,64,69,27,64,41,96,93,33,42,68,43,14,52,39,25,48,56,44,40,47,67,54,27,79,76,73,44,72,71,59,31,55,52,50,52,52,51,51,50,52,49,34,36,76,74,66,35,30,43,45,72,87,71,61,84,86,75,57,79,74,61,67,74,49,63,86,50,45,49,66,43,61,67,63,47,47,56,55,52,44,71,51,37,79,71,39,78,38,58,67,49,38,32,54,27,39,48,48,53,33,20,46,69,37,50,30,33,43,73,42,91,90,71,48,85,89,46,49,71,70,40,51,70,41,71,87,47,49,43,77,34,75,57,38,63,62,47,32,74,32,74,64,72,66,51,59,54,44,51,54,49,50,55,53,50,56,56,50,62,78,74,108

Radius of gyration: 19.03 Å; Cα contacts (8 Å, |Δi|>4): 245; chains: 1; bounding box: 41×50×54 Å

pLDDT: mean 88.67, std 12.93, range [30.16, 98.38]

Secondary structure (DSSP, 8-state):
------TTS-----GGG--HHHHHHHHHHHHHHH-S-HHHHHHHHHHHHH-TT-HHHHHHHHHHH-STTTHHHHHHHHHHHHHHHTTT-HHHHHHHHHHHHHHHHHTTSEEETT--SS--TTGGG-GGGEEE-HHHHHHHHHHHHHHHSSHHHHHHHHHHHHHHHTTSEEEPTT--TTTHHHHTT-GGGEEE-HHHHHHHT---THHHHHHHHHHHHHHHHTT-